Protein AF-A0AA87WG39-F1 (afdb_monomer_lite)

Foldseek 3Di:
DEPDPCVVPVVVVVCVVVVDDDAYAYPVVLVPDPDDDDPVSSVVVVVVCVVVVVGDGDDDDPPLVNVLVVLVVVLVVLVVLLVVLQVLLVVLCVVFQQQQVVQFVGLPDQLNLQLLVCLLVPDQQLLVSLVSDDPPRPGDSVRNSVSSDGHNDPVSSVSNVVSSVSSVVSVVVSLVSLVVNVVSLVVLLVVQPDPQDPDDPDPDPDDDPSDRPDDPPSSVCSNPVDD

Radius of gyration: 26.04 Å; chains: 1; bounding box: 59×48×65 Å

Secondary structure (DSSP, 8-state):
-B--TTTHHHHHHHHHHTT-----B-HHHH---TT--SHHHHHHHHHHHHHTT-PPBPP---HHHHHHHHHHHHHHHHHHHHHHHHHHHHHHHHHTT--HHHHSS-TTSHHHHHHHHHHHTT---HHHHHHT--TT-SS-HHHHHHHT-S---HHHHHHHHHHHHHHHHHHHHHHHHHHHHHHHHHHHHHHS------PPPP---S--TT--SS-HHHHHHHHHS--

Structure (mmCIF, N/CA/C/O backbone):
data_AF-A0AA87WG39-F1
#
_entry.id   AF-A0AA87WG39-F1
#
loop_
_atom_site.group_PDB
_atom_site.id
_atom_site.type_symbol
_atom_site.label_atom_id
_atom_site.label_alt_id
_atom_site.label_comp_id
_atom_site.label_asym_id
_atom_site.label_entity_id
_atom_site.label_seq_id
_atom_site.pdbx_PDB_ins_code
_atom_site.Cartn_x
_atom_site.Cartn_y
_atom_site.Cartn_z
_atom_site.occupancy
_atom_site.B_iso_or_equiv
_atom_site.auth_seq_id
_atom_site.auth_comp_id
_atom_site.auth_asym_id
_atom_site.auth_atom_id
_atom_site.pdbx_PDB_model_num
ATOM 1 N N . MET A 1 1 ? 19.882 7.495 -27.331 1.00 83.19 1 MET A N 1
ATOM 2 C CA . MET A 1 1 ? 18.486 7.955 -27.152 1.00 83.19 1 MET A CA 1
ATOM 3 C C . MET A 1 1 ? 18.407 8.909 -25.969 1.00 83.19 1 MET A C 1
ATOM 5 O O . MET A 1 1 ? 19.096 8.678 -24.984 1.00 83.19 1 MET A O 1
ATOM 9 N N . GLU A 1 2 ? 17.615 9.976 -26.057 1.00 82.69 2 GLU A N 1
ATOM 10 C CA . GLU A 1 2 ? 17.414 10.920 -24.947 1.00 82.69 2 GLU A CA 1
ATOM 11 C C . GLU A 1 2 ? 16.398 10.370 -23.926 1.00 82.69 2 GLU A C 1
ATOM 13 O O . GLU A 1 2 ? 15.397 9.765 -24.300 1.00 82.69 2 GLU A O 1
ATOM 18 N N . SER A 1 3 ? 16.647 10.574 -22.631 1.00 80.25 3 SER A N 1
ATOM 19 C CA . SER A 1 3 ? 15.772 10.137 -21.527 1.00 80.25 3 SER A CA 1
ATOM 20 C C . SER A 1 3 ? 14.653 11.143 -21.220 1.00 80.25 3 SER A C 1
ATOM 22 O O . SER A 1 3 ? 14.554 11.686 -20.118 1.00 80.25 3 SER A O 1
ATOM 24 N N . THR A 1 4 ? 13.794 11.425 -22.198 1.00 75.50 4 THR A N 1
ATOM 25 C CA . THR A 1 4 ? 12.654 12.343 -22.036 1.00 75.50 4 THR A CA 1
ATOM 26 C C . THR A 1 4 ? 11.400 11.608 -21.556 1.00 75.50 4 THR A C 1
ATOM 28 O O . THR A 1 4 ? 10.720 10.908 -22.305 1.00 75.50 4 THR A O 1
ATOM 31 N N . GLY A 1 5 ? 11.066 11.771 -20.273 1.00 81.44 5 GLY A N 1
ATOM 32 C CA . GLY A 1 5 ? 9.859 11.179 -19.685 1.00 81.44 5 GLY A CA 1
ATOM 33 C C . GLY A 1 5 ? 9.866 9.647 -19.731 1.00 81.44 5 GLY A C 1
ATOM 34 O O . GLY A 1 5 ? 10.900 9.025 -19.501 1.00 81.44 5 GLY A O 1
ATOM 35 N N . VAL A 1 6 ? 8.709 9.039 -20.005 1.00 85.75 6 VAL A N 1
ATOM 36 C CA . VAL A 1 6 ? 8.542 7.572 -20.091 1.00 85.75 6 VAL A CA 1
ATOM 37 C C . VAL A 1 6 ? 8.667 7.022 -21.516 1.00 85.75 6 VAL A C 1
ATOM 39 O O . VAL A 1 6 ? 8.784 5.816 -21.699 1.00 85.75 6 VAL A O 1
ATOM 42 N N . TYR A 1 7 ? 8.664 7.885 -22.534 1.00 85.56 7 TYR A N 1
ATOM 43 C CA . TYR A 1 7 ? 8.540 7.480 -23.940 1.00 85.56 7 TYR A CA 1
ATOM 44 C C . TYR A 1 7 ? 9.750 6.712 -24.479 1.00 85.56 7 TYR A C 1
ATOM 46 O O . TYR A 1 7 ? 9.615 5.906 -25.397 1.00 85.56 7 TYR A O 1
ATOM 54 N N . TRP A 1 8 ? 10.926 6.922 -23.891 1.00 89.56 8 TRP A N 1
ATOM 55 C CA . TRP A 1 8 ? 12.138 6.199 -24.269 1.00 89.56 8 TRP A CA 1
ATOM 56 C C . TRP A 1 8 ? 12.109 4.727 -23.829 1.00 89.56 8 TRP A C 1
ATOM 58 O O . TRP A 1 8 ? 12.798 3.913 -24.434 1.00 89.56 8 TRP A O 1
ATOM 68 N N . ILE A 1 9 ? 11.326 4.370 -22.802 1.00 90.12 9 ILE A N 1
ATOM 69 C CA . ILE A 1 9 ? 11.311 3.025 -22.201 1.00 90.12 9 ILE A CA 1
ATOM 70 C C . ILE A 1 9 ? 10.963 1.937 -23.232 1.00 90.12 9 ILE A C 1
ATOM 72 O O . ILE A 1 9 ? 11.809 1.071 -23.452 1.00 90.12 9 ILE A O 1
ATOM 76 N N . PRO A 1 10 ? 9.802 1.979 -23.924 1.00 91.88 10 PRO A N 1
ATOM 77 C CA . PRO A 1 10 ? 9.437 0.918 -24.866 1.00 91.88 10 PRO A CA 1
ATOM 78 C C . PRO A 1 10 ? 10.416 0.807 -26.039 1.00 91.88 10 PRO A C 1
ATOM 80 O O . PRO A 1 10 ? 10.731 -0.293 -26.483 1.00 91.88 10 PRO A O 1
ATOM 83 N N . VAL A 1 11 ? 10.938 1.935 -26.533 1.00 91.81 11 VAL A N 1
ATOM 84 C CA . VAL A 1 11 ? 11.917 1.934 -27.631 1.00 91.81 11 VAL A CA 1
ATOM 85 C C . VAL A 1 11 ? 13.231 1.303 -27.176 1.00 91.81 11 VAL A C 1
ATOM 87 O O . VAL A 1 11 ? 13.810 0.511 -27.913 1.00 91.81 11 VAL A O 1
ATOM 90 N N . TYR A 1 12 ? 13.683 1.616 -25.957 1.00 91.31 12 TYR A N 1
ATOM 91 C CA . TYR A 1 12 ? 14.897 1.041 -25.382 1.00 91.31 12 TYR A CA 1
ATOM 92 C C . TYR A 1 12 ? 14.767 -0.474 -25.287 1.00 91.31 12 TYR A C 1
ATOM 94 O O . TYR A 1 12 ? 15.625 -1.191 -25.783 1.00 91.31 12 TYR A O 1
ATOM 102 N N . GLU A 1 13 ? 13.672 -0.945 -24.690 1.00 90.88 13 GLU A N 1
ATOM 103 C CA . GLU A 1 13 ? 13.436 -2.363 -24.422 1.00 90.88 13 GLU A CA 1
ATOM 104 C C . GLU A 1 13 ? 13.333 -3.179 -25.716 1.00 90.88 13 GLU A C 1
ATOM 106 O O . GLU A 1 13 ? 13.929 -4.247 -25.815 1.00 90.88 13 GLU A O 1
ATOM 111 N N . ILE A 1 14 ? 12.656 -2.663 -26.747 1.00 93.25 14 ILE A N 1
ATOM 112 C CA . ILE A 1 14 ? 12.560 -3.344 -28.048 1.00 93.25 14 ILE A CA 1
ATOM 113 C C . ILE A 1 14 ? 13.923 -3.408 -28.749 1.00 93.25 14 ILE A C 1
ATOM 115 O O . ILE A 1 14 ? 14.255 -4.423 -29.362 1.00 93.25 14 ILE A O 1
ATOM 119 N N . LEU A 1 15 ? 14.711 -2.331 -28.703 1.00 92.81 15 LEU A N 1
ATOM 120 C CA . LEU A 1 15 ? 16.038 -2.300 -29.322 1.00 92.81 15 LEU A CA 1
ATOM 121 C C . LEU A 1 15 ? 17.023 -3.216 -28.581 1.00 92.81 15 LEU A C 1
ATOM 123 O O . LEU A 1 15 ? 17.743 -3.975 -29.225 1.00 92.81 15 LEU A O 1
ATOM 127 N N . GLU A 1 16 ? 16.995 -3.209 -27.249 1.00 90.62 16 GLU A N 1
ATOM 128 C CA . GLU A 1 16 ? 17.776 -4.114 -26.400 1.00 90.62 16 GLU A CA 1
ATOM 129 C C . GLU A 1 16 ? 17.438 -5.584 -26.702 1.00 90.62 16 GLU A C 1
ATOM 131 O O . GLU A 1 16 ? 18.334 -6.385 -26.955 1.00 90.62 16 GLU A O 1
ATOM 136 N N . GLN A 1 17 ? 16.149 -5.931 -26.807 1.00 90.62 17 GLN A N 1
ATOM 137 C CA . GLN A 1 17 ? 15.700 -7.280 -27.189 1.00 90.62 17 GLN A CA 1
ATOM 138 C C . GLN A 1 17 ? 16.167 -7.710 -28.586 1.00 90.62 17 GLN A C 1
ATOM 140 O O . GLN A 1 17 ? 16.336 -8.899 -28.846 1.00 90.62 17 GLN A O 1
ATOM 145 N N . ARG A 1 18 ? 16.376 -6.754 -29.496 1.00 94.56 18 ARG A N 1
ATOM 146 C CA . ARG A 1 18 ? 16.909 -7.003 -30.844 1.00 94.56 18 ARG A CA 1
ATOM 147 C C . ARG A 1 18 ? 18.441 -7.050 -30.889 1.00 94.56 18 ARG A C 1
ATOM 149 O O . ARG A 1 18 ? 18.995 -7.182 -31.977 1.00 94.56 18 ARG A O 1
ATOM 156 N N . GLY A 1 19 ? 19.117 -6.951 -29.744 1.00 92.12 19 GLY A N 1
ATOM 157 C CA . GLY A 1 19 ? 20.573 -7.037 -29.636 1.00 92.12 19 GLY A CA 1
ATOM 158 C C . GLY A 1 19 ? 21.312 -5.734 -29.945 1.00 92.12 19 GLY A C 1
ATOM 159 O O . GLY A 1 19 ? 22.517 -5.768 -30.183 1.00 92.12 19 GLY A O 1
ATOM 160 N N . PHE A 1 20 ? 20.622 -4.589 -29.962 1.00 91.56 20 PHE A N 1
ATOM 161 C CA . PHE A 1 20 ? 21.291 -3.297 -30.106 1.00 91.56 20 PHE A CA 1
ATOM 162 C C . PHE A 1 20 ? 21.906 -2.850 -28.779 1.00 91.56 20 PHE A C 1
ATOM 164 O O . PHE A 1 20 ? 21.260 -2.900 -27.733 1.00 91.56 20 PHE A O 1
ATOM 171 N N . GLU A 1 21 ? 23.122 -2.306 -28.837 1.00 88.88 21 GLU A N 1
ATOM 172 C CA . GLU A 1 21 ? 23.674 -1.528 -27.732 1.00 88.88 21 GLU A CA 1
ATOM 173 C C . GLU A 1 21 ? 22.994 -0.153 -27.701 1.00 88.88 21 GLU A C 1
ATOM 175 O O . GLU A 1 21 ? 23.200 0.695 -28.575 1.00 88.88 21 GLU A O 1
ATOM 180 N N . VAL A 1 22 ? 22.137 0.070 -26.703 1.00 89.81 22 VAL A N 1
ATOM 181 C CA . VAL A 1 22 ? 21.374 1.315 -26.580 1.00 89.81 22 VAL A CA 1
ATOM 182 C C . VAL A 1 22 ? 21.968 2.199 -25.491 1.00 89.81 22 VAL A C 1
ATOM 184 O O . VAL A 1 22 ? 21.839 1.932 -24.296 1.00 89.81 22 VAL A O 1
ATOM 187 N N . ILE A 1 23 ? 22.537 3.333 -25.902 1.00 89.12 23 ILE A N 1
ATOM 188 C CA . ILE A 1 23 ? 23.014 4.361 -24.973 1.00 89.12 23 ILE A CA 1
ATOM 189 C C . ILE A 1 23 ? 21.871 5.328 -24.650 1.00 89.12 23 ILE A C 1
ATOM 191 O O . ILE A 1 23 ? 21.429 6.116 -25.498 1.00 89.12 23 ILE A O 1
ATOM 195 N N . LEU A 1 24 ? 21.390 5.285 -23.407 1.00 89.50 24 LEU A N 1
ATOM 196 C CA . LEU A 1 24 ? 20.448 6.269 -22.875 1.00 89.50 24 LEU A CA 1
ATOM 197 C C . LEU A 1 24 ? 21.213 7.499 -22.374 1.00 89.50 24 LEU A C 1
ATOM 199 O O . LEU A 1 24 ? 22.133 7.364 -21.581 1.00 89.50 24 LEU A O 1
ATOM 203 N N . VAL A 1 25 ? 20.835 8.705 -22.786 1.00 88.19 25 VAL A N 1
ATOM 204 C CA . VAL A 1 25 ? 21.541 9.947 -22.434 1.00 88.19 25 VAL A CA 1
ATOM 205 C C . VAL A 1 25 ? 20.614 10.873 -21.656 1.00 88.19 25 VAL A C 1
ATOM 207 O O . VAL A 1 25 ? 19.427 10.992 -21.968 1.00 88.19 25 VAL A O 1
ATOM 210 N N . ASN A 1 26 ? 21.145 11.540 -20.630 1.00 83.94 26 ASN A N 1
ATOM 211 C CA . ASN A 1 26 ? 20.395 12.546 -19.885 1.00 83.94 26 ASN A CA 1
ATOM 212 C C . ASN A 1 26 ? 20.116 13.763 -20.777 1.00 83.94 26 ASN A C 1
ATOM 214 O O . ASN A 1 26 ? 21.048 14.396 -21.278 1.00 83.94 26 ASN A O 1
ATOM 218 N N . ALA A 1 27 ? 18.838 14.116 -20.908 1.00 76.38 27 ALA A N 1
ATOM 219 C CA . ALA A 1 27 ? 18.366 15.291 -21.637 1.00 76.38 27 ALA A CA 1
ATOM 220 C C . ALA A 1 27 ? 19.136 16.575 -21.288 1.00 76.38 27 ALA A C 1
ATOM 222 O O . ALA A 1 27 ? 19.469 17.375 -22.159 1.00 76.38 27 ALA A O 1
ATOM 223 N N . ARG A 1 28 ? 19.486 16.758 -20.007 1.00 75.88 28 ARG A N 1
ATOM 224 C CA . ARG A 1 28 ? 20.216 17.941 -19.531 1.00 75.88 28 ARG A CA 1
ATOM 225 C C . ARG A 1 28 ? 21.620 18.047 -20.114 1.00 75.88 28 ARG A C 1
ATOM 227 O O . ARG A 1 28 ? 22.074 19.158 -20.326 1.00 75.88 28 ARG A O 1
ATOM 234 N N . TYR A 1 29 ? 22.290 16.926 -20.378 1.00 72.56 29 TYR A N 1
ATOM 235 C CA . TYR A 1 29 ? 23.624 16.926 -20.988 1.00 72.56 29 TYR A CA 1
ATOM 236 C C . TYR A 1 29 ? 23.560 17.033 -22.515 1.00 72.56 29 TYR A C 1
ATOM 238 O O . TYR A 1 29 ? 24.474 17.574 -23.127 1.00 72.56 29 TYR A O 1
ATOM 246 N N . ALA A 1 30 ? 22.466 16.573 -23.127 1.00 67.38 30 ALA A N 1
ATOM 247 C CA . ALA A 1 30 ? 22.239 16.684 -24.566 1.00 67.38 30 ALA A CA 1
ATOM 248 C C . ALA A 1 30 ? 21.820 18.101 -25.015 1.00 67.38 30 ALA A C 1
ATOM 250 O O . ALA A 1 30 ? 22.147 18.509 -26.129 1.00 67.38 30 ALA A O 1
ATOM 251 N N . LYS A 1 31 ? 21.131 18.864 -24.152 1.00 64.44 31 LYS A N 1
ATOM 252 C CA . LYS A 1 31 ? 20.495 20.157 -24.485 1.00 64.44 31 LYS A CA 1
ATOM 253 C C . LYS A 1 31 ? 21.388 21.407 -24.397 1.00 64.44 31 LYS A C 1
ATOM 255 O O . LYS A 1 31 ? 20.895 22.505 -24.633 1.00 64.44 31 LYS A O 1
ATOM 260 N N . ILE A 1 32 ? 22.682 21.294 -24.087 1.00 56.19 32 ILE A N 1
ATOM 261 C CA . ILE A 1 32 ? 23.559 22.458 -23.798 1.00 56.19 32 ILE A CA 1
ATOM 262 C C . ILE A 1 32 ? 24.106 23.133 -25.078 1.00 56.19 32 ILE A C 1
ATOM 264 O O . ILE A 1 32 ? 25.221 23.638 -25.098 1.00 56.19 32 ILE A O 1
ATOM 268 N N . VAL A 1 33 ? 23.355 23.172 -26.183 1.00 58.50 33 VAL A N 1
ATOM 269 C CA . VAL A 1 33 ? 23.815 23.891 -27.386 1.00 58.50 33 VAL A CA 1
ATOM 270 C C . VAL A 1 33 ? 22.696 24.763 -27.960 1.00 58.50 33 VAL A C 1
ATOM 272 O O . VAL A 1 33 ? 21.735 24.229 -28.521 1.00 58.50 33 VAL A O 1
ATOM 275 N N . PRO A 1 34 ? 22.791 26.099 -27.833 1.00 56.69 34 PRO A N 1
ATOM 276 C CA . PRO A 1 34 ? 21.816 27.011 -28.419 1.00 56.69 34 PRO A CA 1
ATOM 277 C C . PRO A 1 34 ? 21.822 26.924 -29.956 1.00 56.69 34 PRO A C 1
ATOM 279 O O . PRO A 1 34 ? 22.870 26.738 -30.570 1.00 56.69 34 PRO A O 1
ATOM 282 N N . GLY A 1 35 ? 20.646 27.077 -30.581 1.00 63.25 35 GLY A N 1
ATOM 283 C CA . GLY A 1 35 ? 20.497 27.161 -32.044 1.00 63.25 35 GLY A CA 1
ATOM 284 C C . GLY A 1 35 ? 19.834 25.965 -32.737 1.00 63.25 35 GLY A C 1
ATOM 285 O O . GLY A 1 35 ? 19.745 25.964 -33.963 1.00 63.25 35 GLY A O 1
ATOM 286 N N . ARG A 1 36 ? 19.334 24.964 -32.000 1.00 67.94 36 ARG A N 1
ATOM 287 C CA . ARG A 1 36 ? 18.635 23.807 -32.588 1.00 67.94 36 ARG A CA 1
ATOM 288 C C . ARG A 1 36 ? 17.157 23.820 -32.222 1.00 67.94 36 ARG A C 1
ATOM 290 O O . ARG A 1 36 ? 16.799 23.809 -31.051 1.00 67.94 36 ARG A O 1
ATOM 297 N N . LYS A 1 37 ? 16.308 23.956 -33.242 1.00 67.56 37 LYS A N 1
ATOM 298 C CA . LYS A 1 37 ? 14.869 24.249 -33.100 1.00 67.56 37 LYS A CA 1
ATOM 299 C C . LYS A 1 37 ? 13.975 23.095 -33.571 1.00 67.56 37 LYS A C 1
ATOM 301 O O . LYS A 1 37 ? 12.760 23.203 -33.470 1.00 67.56 37 LYS A O 1
ATOM 306 N N . THR A 1 38 ? 14.558 22.024 -34.119 1.00 79.50 38 THR A N 1
ATOM 307 C CA . THR A 1 38 ? 13.816 20.912 -34.738 1.00 79.50 38 THR A CA 1
ATOM 308 C C . THR A 1 38 ? 14.342 19.552 -34.286 1.00 79.50 38 THR A C 1
ATOM 310 O O . THR A 1 38 ? 15.555 19.378 -34.147 1.00 79.50 38 THR A O 1
ATOM 313 N N . ASP A 1 39 ? 13.451 18.565 -34.163 1.00 81.50 39 ASP A N 1
ATOM 314 C CA . ASP A 1 39 ? 13.814 17.190 -33.786 1.00 81.50 39 ASP A CA 1
ATOM 315 C C . ASP A 1 39 ? 14.828 16.560 -34.759 1.00 81.50 39 ASP A C 1
ATOM 317 O O . ASP A 1 39 ? 15.713 15.810 -34.350 1.00 81.50 39 ASP A O 1
ATOM 321 N N . LEU A 1 40 ? 14.762 16.910 -36.051 1.00 83.75 40 LEU A N 1
ATOM 322 C CA . LEU A 1 40 ? 15.721 16.452 -37.064 1.00 83.75 40 LEU A CA 1
ATOM 323 C C . LEU A 1 40 ? 17.138 16.980 -36.800 1.00 83.75 40 LEU A C 1
ATOM 325 O O . LEU A 1 40 ? 18.102 16.213 -36.849 1.00 83.75 40 LEU A O 1
ATOM 329 N N . SER A 1 41 ? 17.273 18.279 -36.500 1.00 81.62 41 SER A N 1
ATOM 330 C CA . SER A 1 41 ? 18.574 18.873 -36.165 1.00 81.62 41 SER A CA 1
ATOM 331 C C . SER A 1 41 ? 19.151 18.302 -34.868 1.00 81.62 41 SER A C 1
ATOM 333 O O . SER A 1 41 ? 20.365 18.110 -34.771 1.00 81.62 41 SER A O 1
ATOM 335 N N . ASP A 1 42 ? 18.290 17.979 -33.901 1.00 80.44 42 ASP A N 1
ATOM 336 C CA . ASP A 1 42 ? 18.695 17.388 -32.624 1.00 80.44 42 ASP A CA 1
ATOM 337 C C . ASP A 1 42 ? 19.145 15.932 -32.792 1.00 80.44 42 ASP A C 1
ATOM 339 O O . ASP A 1 42 ? 20.195 15.544 -32.275 1.00 80.44 42 ASP A O 1
ATOM 343 N N . ALA A 1 43 ? 18.428 15.136 -33.591 1.00 83.75 43 ALA A N 1
ATOM 344 C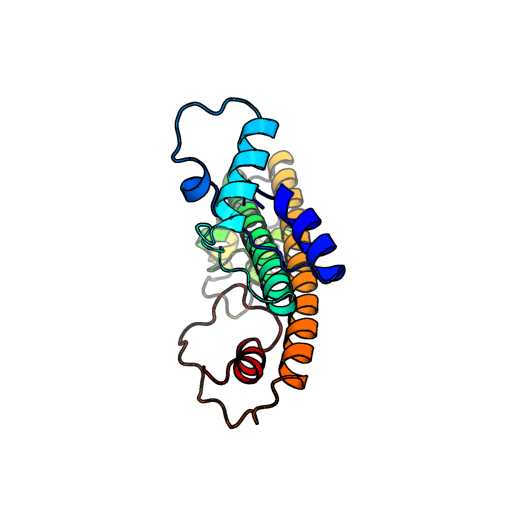 CA . ALA A 1 43 ? 18.809 13.760 -33.899 1.00 83.75 43 ALA A CA 1
ATOM 345 C C . ALA A 1 43 ? 20.147 13.678 -34.656 1.00 83.75 43 ALA A C 1
ATOM 347 O O . ALA A 1 43 ? 21.010 12.866 -34.306 1.00 83.75 43 ALA A O 1
ATOM 348 N N . ALA A 1 44 ? 20.353 14.540 -35.660 1.00 86.56 44 ALA A N 1
ATOM 349 C CA . ALA A 1 44 ? 21.610 14.607 -36.409 1.00 86.56 44 ALA A CA 1
ATOM 350 C C . ALA A 1 44 ? 22.796 14.961 -35.498 1.00 86.56 44 ALA A C 1
ATOM 352 O O . ALA A 1 44 ? 23.870 14.361 -35.597 1.00 86.56 44 ALA A O 1
ATOM 353 N N . TRP A 1 45 ? 22.582 15.886 -34.562 1.00 83.94 45 TRP A N 1
ATOM 354 C CA . TRP A 1 45 ? 23.589 16.256 -33.580 1.00 83.94 45 TRP A CA 1
ATOM 355 C C . TRP A 1 45 ? 23.905 15.134 -32.591 1.00 83.94 45 TRP A C 1
ATOM 357 O O . TRP A 1 45 ? 25.074 14.835 -32.351 1.00 83.94 45 TRP A O 1
ATOM 367 N N . LEU A 1 46 ? 22.881 14.478 -32.038 1.00 85.38 46 LEU A N 1
ATOM 368 C CA . LEU A 1 46 ? 23.069 13.338 -31.142 1.00 85.38 46 LEU A CA 1
ATOM 369 C C . LEU A 1 46 ? 23.849 12.214 -31.829 1.00 85.38 46 LEU A C 1
ATOM 371 O O . LEU A 1 46 ? 24.740 11.629 -31.214 1.00 85.38 46 LEU A O 1
ATOM 375 N N . ARG A 1 47 ? 23.585 11.956 -33.116 1.00 87.88 47 ARG A N 1
ATOM 376 C CA . ARG A 1 47 ? 24.380 11.018 -33.920 1.00 87.88 47 ARG A CA 1
ATOM 377 C C . ARG A 1 47 ? 25.847 11.447 -34.006 1.00 87.88 47 ARG A C 1
ATOM 379 O O . ARG A 1 47 ? 26.728 10.605 -33.843 1.00 87.88 47 ARG A O 1
ATOM 386 N N . GLN A 1 48 ? 26.118 12.728 -34.256 1.00 88.81 48 GLN A N 1
ATOM 387 C CA . GLN A 1 48 ? 27.486 13.245 -34.336 1.00 88.81 48 GLN A CA 1
ATOM 388 C C . GLN A 1 48 ? 28.222 13.097 -32.995 1.00 88.81 48 GLN A C 1
ATOM 390 O O . GLN A 1 48 ? 29.319 12.542 -32.959 1.00 88.81 48 GLN A O 1
ATOM 395 N N . LEU A 1 49 ? 27.596 13.492 -31.882 1.00 87.94 49 LEU A N 1
ATOM 396 C CA . LEU A 1 49 ? 28.168 13.307 -30.545 1.00 87.94 49 LEU A CA 1
ATOM 397 C C . LEU A 1 49 ? 28.433 11.834 -30.219 1.00 87.94 49 LEU A C 1
ATOM 399 O O . LEU A 1 49 ? 29.482 11.512 -29.662 1.00 87.94 49 LEU A O 1
ATOM 403 N N . HIS A 1 50 ? 27.509 10.943 -30.587 1.00 88.06 50 HIS A N 1
ATOM 404 C CA . HIS A 1 50 ? 27.680 9.503 -30.416 1.00 88.06 50 HIS A CA 1
ATOM 405 C C . HIS A 1 50 ? 28.896 8.988 -31.191 1.00 88.06 50 HIS A C 1
ATOM 407 O O . HIS A 1 50 ? 29.705 8.252 -30.637 1.00 88.06 50 HIS A O 1
ATOM 413 N N . SER A 1 51 ? 29.064 9.412 -32.451 1.00 89.94 51 SER A N 1
ATOM 414 C CA . SER A 1 51 ? 30.188 8.978 -33.295 1.00 89.94 51 SER A CA 1
ATOM 415 C C . SER A 1 51 ? 31.561 9.391 -32.758 1.00 89.94 51 SER A C 1
ATOM 417 O O . SER A 1 51 ? 32.548 8.721 -33.038 1.00 89.94 51 SER A O 1
ATOM 419 N N . TYR A 1 52 ? 31.618 10.456 -31.954 1.00 90.25 52 TYR A N 1
ATOM 420 C CA . TYR A 1 52 ? 32.838 10.921 -31.294 1.00 90.25 52 TYR A CA 1
ATOM 421 C C . TYR A 1 52 ? 32.997 10.402 -29.856 1.00 90.25 52 TYR A C 1
ATOM 423 O O . TYR A 1 52 ? 33.936 10.799 -29.173 1.00 90.25 52 TYR A O 1
ATOM 431 N N . GLY A 1 53 ? 32.083 9.559 -29.360 1.00 88.31 53 GLY A N 1
ATOM 432 C CA . GLY A 1 53 ? 32.123 9.059 -27.981 1.00 88.31 53 GLY A CA 1
ATOM 433 C C . GLY A 1 53 ? 31.871 10.135 -26.916 1.00 88.31 53 GLY A C 1
ATOM 434 O O . GLY A 1 53 ? 32.196 9.941 -25.749 1.00 88.31 53 GLY A O 1
ATOM 435 N N . LEU A 1 54 ? 31.283 11.275 -27.294 1.00 87.50 54 LEU A N 1
ATOM 436 C CA . LEU A 1 54 ? 31.051 12.418 -26.399 1.00 87.50 54 LEU A CA 1
ATOM 437 C C . LEU A 1 54 ? 29.763 12.285 -25.569 1.00 87.50 54 LEU A C 1
ATOM 439 O O . LEU A 1 54 ? 29.445 13.159 -24.762 1.00 87.50 54 LEU A O 1
ATOM 443 N N . LEU A 1 55 ? 29.000 11.207 -25.764 1.00 87.06 55 LEU A N 1
ATOM 444 C CA . LEU A 1 55 ? 27.779 10.933 -25.013 1.00 87.06 55 LEU A CA 1
ATOM 445 C C . LEU A 1 55 ? 28.072 10.048 -23.807 1.00 87.06 55 LEU A C 1
ATOM 447 O O . LEU A 1 55 ? 28.507 8.908 -23.940 1.00 87.06 55 LEU A O 1
ATOM 451 N N . ARG A 1 56 ? 27.740 10.549 -22.617 1.00 85.31 56 ARG A N 1
ATOM 452 C CA . ARG A 1 56 ? 27.771 9.751 -21.393 1.00 85.31 56 ARG A CA 1
ATOM 453 C C . ARG A 1 56 ? 26.449 9.007 -21.210 1.00 85.31 56 ARG A C 1
ATOM 455 O O . ARG A 1 56 ? 25.399 9.633 -21.042 1.00 85.31 56 ARG A O 1
ATOM 462 N N . GLY A 1 57 ? 26.524 7.678 -21.197 1.00 88.19 57 GLY A N 1
ATOM 463 C CA . GLY A 1 57 ? 25.396 6.810 -20.875 1.00 88.19 57 GLY A CA 1
ATOM 464 C C . GLY A 1 57 ? 24.879 7.034 -19.451 1.00 88.19 57 GLY A C 1
ATOM 465 O O . GLY A 1 57 ? 25.648 7.170 -18.498 1.00 88.19 57 GLY A O 1
ATOM 466 N N . SER A 1 58 ? 23.560 7.082 -19.308 1.00 88.12 58 SER A N 1
ATOM 467 C CA . SER A 1 58 ? 22.861 7.046 -18.028 1.00 88.12 58 SER A CA 1
ATOM 468 C C . SER A 1 58 ? 22.818 5.609 -17.538 1.00 88.12 58 SER A C 1
ATOM 470 O O . SER A 1 58 ? 22.604 4.690 -18.326 1.00 88.12 58 SER A O 1
ATOM 472 N N . PHE A 1 59 ? 22.987 5.415 -16.232 1.00 86.31 59 PHE A N 1
ATOM 473 C CA . PHE A 1 59 ? 22.892 4.086 -15.646 1.00 86.31 59 PHE A CA 1
ATOM 474 C C . PHE A 1 59 ? 21.465 3.545 -15.781 1.00 86.31 59 PHE A C 1
ATOM 476 O O . PHE A 1 59 ? 20.518 4.113 -15.226 1.00 86.31 59 PHE A O 1
ATOM 483 N N . ARG A 1 60 ? 21.328 2.418 -16.476 1.00 84.12 60 ARG A N 1
ATOM 484 C CA . ARG A 1 60 ? 20.143 1.568 -16.443 1.00 84.12 60 ARG A CA 1
ATOM 485 C C . ARG A 1 60 ? 20.571 0.220 -15.861 1.00 84.12 60 ARG A C 1
ATOM 487 O O . ARG A 1 60 ? 21.555 -0.334 -16.334 1.00 84.12 60 ARG A O 1
ATOM 494 N N . PRO A 1 61 ? 19.881 -0.281 -14.826 1.00 86.12 61 PRO A N 1
ATOM 495 C CA . PRO A 1 61 ? 20.153 -1.618 -14.330 1.00 86.12 61 PRO A CA 1
ATOM 496 C C . PRO A 1 61 ? 19.679 -2.668 -15.339 1.00 86.12 61 PRO A C 1
ATOM 498 O O . PRO A 1 61 ? 18.739 -2.404 -16.092 1.00 86.12 61 PRO A O 1
ATOM 501 N N . ASP A 1 62 ? 20.268 -3.858 -15.278 1.00 84.94 62 ASP A N 1
ATOM 502 C CA . ASP A 1 62 ? 19.885 -4.993 -16.120 1.00 84.94 62 ASP A CA 1
ATOM 503 C C . ASP A 1 62 ? 18.386 -5.303 -16.024 1.00 84.94 62 ASP A C 1
ATOM 505 O O . ASP A 1 62 ? 17.731 -5.002 -15.017 1.00 84.94 62 ASP A O 1
ATOM 509 N N . ALA A 1 63 ? 17.842 -5.937 -17.066 1.00 85.56 63 ALA A N 1
ATOM 510 C CA . ALA A 1 63 ? 16.406 -6.160 -17.244 1.00 85.56 63 ALA A CA 1
ATOM 511 C C . ALA A 1 63 ? 15.705 -6.753 -16.005 1.00 85.56 63 ALA A C 1
ATOM 513 O O . ALA A 1 63 ? 14.599 -6.336 -15.646 1.00 85.56 63 ALA A O 1
ATOM 514 N N . GLU A 1 64 ? 16.352 -7.681 -15.299 1.00 86.00 64 GLU A N 1
ATOM 515 C CA . GLU A 1 64 ? 15.783 -8.323 -14.107 1.00 86.00 64 GLU A CA 1
ATOM 516 C C . GLU A 1 64 ? 15.661 -7.345 -12.929 1.00 86.00 64 GLU A C 1
ATOM 518 O O . GLU A 1 64 ? 14.620 -7.263 -12.274 1.00 86.00 64 GLU A O 1
ATOM 523 N N . ILE A 1 65 ? 16.689 -6.525 -12.705 1.00 86.31 65 ILE A N 1
ATOM 524 C CA . ILE A 1 65 ? 16.693 -5.492 -11.664 1.00 86.31 65 ILE A CA 1
ATOM 525 C C . ILE A 1 65 ? 15.773 -4.326 -12.050 1.00 86.31 65 ILE A C 1
ATOM 527 O O . ILE A 1 65 ? 15.112 -3.741 -11.187 1.00 86.31 65 ILE A O 1
ATOM 531 N N . ALA A 1 66 ? 15.683 -3.987 -13.339 1.00 88.50 66 ALA A N 1
ATOM 532 C CA . ALA A 1 66 ? 14.712 -3.021 -13.842 1.00 88.50 66 ALA A CA 1
ATOM 533 C C . ALA A 1 66 ? 13.270 -3.483 -13.562 1.00 88.50 66 ALA A C 1
ATOM 535 O O . ALA A 1 66 ? 12.468 -2.695 -13.054 1.00 88.50 66 ALA A O 1
ATOM 536 N N . THR A 1 67 ? 12.977 -4.767 -13.795 1.00 91.00 67 THR A N 1
ATOM 537 C CA . THR A 1 67 ? 11.680 -5.397 -13.498 1.00 91.00 67 THR A CA 1
ATOM 538 C C . THR A 1 67 ? 11.379 -5.373 -11.999 1.00 91.00 67 THR A C 1
ATOM 540 O O . THR A 1 67 ? 10.295 -4.951 -11.591 1.00 91.00 67 THR A O 1
ATOM 543 N N . LEU A 1 68 ? 12.358 -5.729 -11.158 1.00 9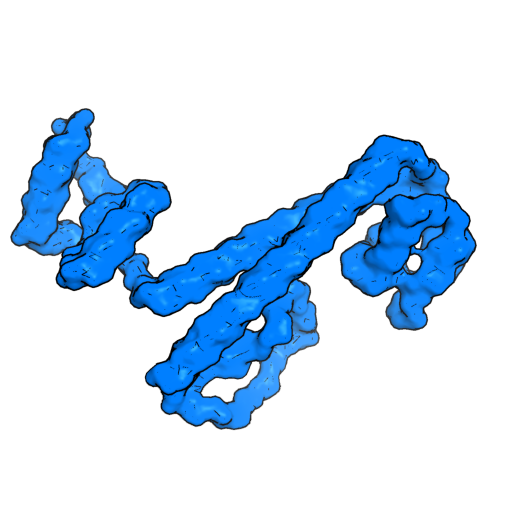0.19 68 LEU A N 1
ATOM 544 C CA . LEU A 1 68 ? 12.228 -5.673 -9.699 1.00 90.19 68 LEU A CA 1
ATOM 545 C C . LEU A 1 68 ? 11.853 -4.264 -9.223 1.00 90.19 68 LEU A C 1
ATOM 547 O O . LEU A 1 68 ? 10.894 -4.080 -8.472 1.00 90.19 68 LEU A O 1
ATOM 551 N N . ARG A 1 69 ? 12.579 -3.250 -9.707 1.00 89.75 69 ARG A N 1
ATOM 552 C CA . ARG A 1 69 ? 12.311 -1.843 -9.378 1.00 89.75 69 ARG A CA 1
ATOM 553 C C . ARG A 1 69 ? 10.938 -1.383 -9.862 1.00 89.75 69 ARG A C 1
ATOM 555 O O . ARG A 1 69 ? 10.332 -0.544 -9.202 1.00 89.75 69 ARG A O 1
ATOM 562 N N . ALA A 1 70 ? 10.447 -1.888 -10.992 1.00 92.00 70 ALA A N 1
ATOM 563 C CA . ALA A 1 70 ? 9.113 -1.556 -11.483 1.00 92.00 70 ALA A CA 1
ATOM 564 C C . ALA A 1 70 ? 8.018 -2.065 -10.530 1.00 92.00 70 ALA A C 1
ATOM 566 O O . ALA A 1 70 ? 7.148 -1.286 -10.141 1.00 92.00 70 ALA A O 1
ATOM 567 N N . TYR A 1 71 ? 8.103 -3.321 -10.078 1.00 94.44 71 TYR A N 1
ATOM 568 C CA . TYR A 1 71 ? 7.149 -3.870 -9.108 1.00 94.44 71 TYR A CA 1
ATOM 569 C C . TYR A 1 71 ? 7.220 -3.177 -7.744 1.00 94.44 71 TYR A C 1
ATOM 571 O O . TYR A 1 71 ? 6.175 -2.875 -7.168 1.00 94.44 71 TYR A O 1
ATOM 579 N N . LEU A 1 72 ? 8.423 -2.861 -7.249 1.00 92.06 72 LEU A N 1
ATOM 580 C CA . LEU A 1 72 ? 8.590 -2.126 -5.989 1.00 92.06 72 LEU A CA 1
ATOM 581 C C . LEU A 1 72 ? 7.940 -0.739 -6.043 1.00 92.06 72 LEU A C 1
ATOM 583 O O . LEU A 1 72 ? 7.177 -0.395 -5.146 1.00 92.06 72 LEU A O 1
ATOM 587 N N . ARG A 1 73 ? 8.172 0.025 -7.119 1.00 93.12 73 ARG A N 1
ATOM 588 C CA . ARG A 1 73 ? 7.541 1.344 -7.302 1.00 93.12 73 ARG A CA 1
ATOM 589 C C . ARG A 1 73 ? 6.026 1.250 -7.433 1.00 93.12 73 ARG A C 1
ATOM 591 O O . ARG A 1 73 ? 5.310 2.106 -6.926 1.00 93.12 73 ARG A O 1
ATOM 598 N N . GLN A 1 74 ? 5.524 0.222 -8.117 1.00 96.56 74 GLN A N 1
ATOM 599 C CA . GLN A 1 74 ? 4.082 0.010 -8.214 1.00 96.56 74 GLN A CA 1
ATOM 600 C C . GLN A 1 74 ? 3.475 -0.260 -6.835 1.00 96.56 74 GLN A C 1
ATOM 602 O O . GLN A 1 74 ? 2.448 0.320 -6.492 1.00 96.56 74 GLN A O 1
ATOM 607 N N . ARG A 1 75 ? 4.129 -1.099 -6.028 1.00 95.38 75 ARG A N 1
ATOM 608 C CA . ARG A 1 75 ? 3.709 -1.378 -4.655 1.00 95.38 75 ARG A CA 1
ATOM 609 C C . ARG A 1 75 ? 3.748 -0.127 -3.778 1.00 95.38 75 ARG A C 1
ATOM 611 O O . ARG A 1 75 ? 2.797 0.115 -3.048 1.00 95.38 75 ARG A O 1
ATOM 618 N N . GLU A 1 76 ? 4.812 0.666 -3.866 1.00 94.25 76 GLU A N 1
ATOM 619 C CA . GLU A 1 76 ? 4.960 1.938 -3.145 1.00 94.25 76 GLU A CA 1
ATOM 620 C C . GLU A 1 76 ? 3.789 2.887 -3.433 1.00 94.25 76 GLU A C 1
ATOM 622 O O . GLU A 1 76 ? 3.145 3.366 -2.504 1.00 94.25 76 GLU A O 1
ATOM 627 N N . ARG A 1 77 ? 3.403 3.044 -4.706 1.00 96.38 77 ARG A N 1
ATOM 628 C CA . ARG A 1 77 ? 2.222 3.841 -5.081 1.00 96.38 77 ARG A CA 1
ATOM 629 C C . ARG A 1 77 ? 0.925 3.309 -4.472 1.00 96.38 77 ARG A C 1
ATOM 631 O O . ARG A 1 77 ? 0.090 4.091 -4.034 1.00 96.38 77 ARG A O 1
ATOM 638 N N . LEU A 1 78 ? 0.738 1.988 -4.433 1.00 97.50 78 LEU A N 1
ATOM 639 C CA . LEU A 1 78 ? -0.443 1.385 -3.803 1.00 97.50 78 LEU A CA 1
ATOM 640 C C . LEU A 1 78 ? -0.476 1.639 -2.287 1.00 97.50 78 LEU A C 1
ATOM 642 O O . LEU A 1 78 ? -1.553 1.875 -1.744 1.00 97.50 78 LEU A O 1
ATOM 646 N N . VAL A 1 79 ? 0.684 1.649 -1.621 1.00 95.44 79 VAL A N 1
ATOM 647 C CA . VAL A 1 79 ? 0.803 2.027 -0.202 1.00 95.44 79 VAL A CA 1
ATOM 648 C C . VAL A 1 79 ? 0.391 3.485 0.005 1.00 95.44 79 VAL A C 1
ATOM 650 O O . VAL A 1 79 ? -0.379 3.773 0.921 1.00 95.44 79 VAL A O 1
ATOM 653 N N . GLU A 1 80 ? 0.855 4.398 -0.850 1.00 95.81 80 GLU A N 1
ATOM 654 C CA . GLU A 1 80 ? 0.470 5.815 -0.802 1.00 95.81 80 GLU A CA 1
ATOM 655 C C . GLU A 1 80 ? -1.041 6.002 -1.003 1.00 95.81 80 GLU A C 1
ATOM 657 O O . GLU A 1 80 ? -1.682 6.739 -0.250 1.00 95.81 80 GLU A O 1
ATOM 662 N N . TYR A 1 81 ? -1.638 5.292 -1.966 1.00 97.25 81 TYR A N 1
ATOM 663 C CA . TYR A 1 81 ? -3.084 5.331 -2.191 1.00 97.25 81 TYR A CA 1
ATOM 664 C C . TYR A 1 81 ? -3.863 4.783 -0.995 1.00 97.25 81 TYR A C 1
ATOM 666 O O . TYR A 1 81 ? -4.803 5.430 -0.532 1.00 97.25 81 TYR A O 1
ATOM 674 N N . ALA A 1 82 ? -3.448 3.645 -0.434 1.00 96.38 82 ALA A N 1
ATOM 675 C CA . ALA A 1 82 ? -4.061 3.104 0.774 1.00 96.38 82 ALA A CA 1
ATOM 676 C C . ALA A 1 82 ? -3.996 4.115 1.930 1.00 96.38 82 ALA A C 1
ATOM 678 O O . ALA A 1 82 ? -5.010 4.348 2.586 1.00 96.38 82 ALA A O 1
ATOM 679 N N . ALA A 1 83 ? -2.849 4.774 2.138 1.00 95.62 83 ALA A N 1
ATOM 680 C CA . ALA A 1 83 ? -2.680 5.787 3.177 1.00 95.62 83 ALA A CA 1
ATOM 681 C C . ALA A 1 83 ? -3.643 6.974 3.010 1.00 95.62 83 ALA A C 1
ATOM 683 O O . ALA A 1 83 ? -4.235 7.420 3.994 1.00 95.62 83 ALA A O 1
ATOM 684 N N . ALA A 1 84 ? -3.868 7.441 1.778 1.00 97.12 84 ALA A N 1
ATOM 685 C CA . ALA A 1 84 ? -4.857 8.483 1.507 1.00 97.12 84 ALA A CA 1
ATOM 686 C C . ALA A 1 84 ? -6.277 8.048 1.920 1.00 97.12 84 ALA A C 1
ATOM 688 O O . ALA A 1 84 ? -7.001 8.810 2.559 1.00 97.12 84 ALA A O 1
ATOM 689 N N . HIS A 1 85 ? -6.667 6.801 1.645 1.00 97.62 85 HIS A N 1
ATOM 690 C CA . HIS A 1 85 ? -7.989 6.304 2.041 1.00 97.62 85 HIS A CA 1
ATOM 691 C C . HIS A 1 85 ? -8.133 6.028 3.539 1.00 97.62 85 HIS A C 1
ATOM 693 O O . HIS A 1 85 ? -9.240 6.150 4.058 1.00 97.62 85 HIS A O 1
ATOM 699 N N . ILE A 1 86 ? -7.041 5.776 4.265 1.00 96.75 86 ILE A N 1
ATOM 700 C CA . ILE A 1 86 ? -7.057 5.801 5.737 1.00 96.75 86 ILE A CA 1
ATOM 701 C C . ILE A 1 86 ? -7.469 7.191 6.232 1.00 96.75 86 ILE A C 1
ATOM 703 O O . ILE A 1 86 ? -8.349 7.301 7.085 1.00 96.75 86 ILE A O 1
ATOM 707 N N . GLN A 1 87 ? -6.889 8.254 5.666 1.00 96.81 87 GLN A N 1
ATOM 708 C CA . GLN A 1 87 ? -7.247 9.632 6.021 1.00 96.81 87 GLN A CA 1
ATOM 709 C C . GLN A 1 87 ? -8.704 9.951 5.666 1.00 96.81 87 GLN A C 1
ATOM 711 O O . GLN A 1 87 ? -9.407 10.594 6.444 1.00 96.81 87 GLN A O 1
ATOM 716 N N . HIS A 1 88 ? -9.200 9.454 4.530 1.00 97.75 88 HIS A N 1
ATOM 717 C CA . HIS A 1 88 ? -10.606 9.617 4.156 1.00 97.75 88 HIS A CA 1
ATOM 718 C C . HIS A 1 88 ? -11.562 8.883 5.111 1.00 97.75 88 HIS A C 1
ATOM 720 O O . HIS A 1 88 ? -12.576 9.459 5.504 1.00 97.75 88 HIS A O 1
ATOM 726 N N . MET A 1 89 ? -11.219 7.667 5.559 1.00 97.62 89 MET A N 1
ATOM 727 C CA . MET A 1 89 ? -11.980 6.970 6.603 1.00 97.62 89 MET A CA 1
ATOM 728 C C . MET A 1 89 ? -11.987 7.768 7.914 1.00 97.62 89 MET A C 1
ATOM 730 O O . MET A 1 89 ? -13.048 7.954 8.505 1.00 97.62 89 MET A O 1
ATOM 734 N N . GLN A 1 90 ? -10.836 8.295 8.352 1.00 96.56 90 GLN A N 1
ATOM 735 C CA . GLN A 1 90 ? -10.755 9.139 9.555 1.00 96.56 90 GLN A CA 1
ATOM 736 C C . GLN A 1 90 ? -11.625 10.389 9.436 1.00 96.56 90 GLN A C 1
ATOM 738 O O . GLN A 1 90 ? -12.361 10.710 10.366 1.00 96.56 90 GLN A O 1
ATOM 743 N N . LYS A 1 91 ? -11.581 11.066 8.286 1.00 96.88 91 LYS A N 1
ATOM 744 C CA . LYS A 1 91 ? -12.415 12.237 8.013 1.00 96.88 91 LYS A CA 1
ATOM 745 C C . LYS A 1 91 ? -13.904 11.908 8.149 1.00 96.88 91 LYS A C 1
ATOM 747 O O . LYS A 1 91 ? -14.597 12.604 8.882 1.00 96.88 91 LYS A O 1
ATOM 752 N N . ALA A 1 92 ? -14.377 10.842 7.501 1.00 97.06 92 ALA A N 1
ATOM 753 C CA . ALA A 1 92 ? -15.783 10.444 7.573 1.00 97.06 92 ALA A CA 1
ATOM 754 C C . ALA A 1 92 ? -16.212 10.100 9.012 1.00 97.06 92 ALA A C 1
ATOM 756 O O . ALA A 1 92 ? -17.291 10.493 9.452 1.00 97.06 92 ALA A O 1
ATOM 757 N N . LEU A 1 93 ? -15.347 9.421 9.775 1.00 96.44 93 LEU A N 1
ATOM 758 C CA . LEU A 1 93 ? -15.584 9.157 11.197 1.00 96.44 93 LEU A CA 1
ATOM 759 C C . LEU A 1 93 ? -15.697 10.459 12.005 1.00 96.44 93 LEU A C 1
ATOM 761 O O . LEU A 1 93 ? -16.620 10.593 12.803 1.00 96.44 93 LEU A O 1
ATOM 765 N N . MET A 1 94 ? -14.821 11.442 11.776 1.00 96.12 94 MET A N 1
ATOM 766 C CA . MET A 1 94 ? -14.884 12.738 12.464 1.00 96.12 94 MET A CA 1
ATOM 767 C C . MET A 1 94 ? -16.140 13.544 12.118 1.00 96.12 94 MET A C 1
ATOM 769 O O . MET A 1 94 ? -16.736 14.135 13.014 1.00 96.12 94 MET A O 1
ATOM 773 N N . GLU A 1 95 ? -16.575 13.548 10.855 1.00 96.50 95 GLU A N 1
ATOM 774 C CA . GLU A 1 95 ? -17.821 14.211 10.430 1.00 96.50 95 GLU A CA 1
ATOM 775 C C . GLU A 1 95 ? -19.061 13.607 11.124 1.00 96.50 95 GLU A C 1
ATOM 777 O O . GLU A 1 95 ? -20.016 14.312 11.457 1.00 96.50 95 GLU A O 1
ATOM 782 N N . MET A 1 96 ? -19.001 12.310 11.438 1.00 95.94 96 MET A N 1
ATOM 783 C CA . MET A 1 96 ? -19.996 11.595 12.242 1.00 95.94 96 MET A CA 1
ATOM 784 C C . MET A 1 96 ? -19.817 11.767 13.759 1.00 95.94 96 MET A C 1
ATOM 786 O O . MET A 1 96 ? -20.604 11.225 14.527 1.00 95.94 96 MET A O 1
ATOM 790 N N . ASN A 1 97 ? -18.816 12.518 14.227 1.00 96.25 97 ASN A N 1
ATOM 791 C CA . ASN A 1 97 ? -18.408 12.603 15.636 1.00 96.25 97 ASN A CA 1
ATOM 792 C C . ASN A 1 97 ? -17.980 11.252 16.259 1.00 96.25 97 ASN A C 1
ATOM 794 O O . ASN A 1 97 ? -18.096 11.038 17.462 1.00 96.25 97 ASN A O 1
ATOM 798 N N . LEU A 1 98 ? -17.446 10.334 15.454 1.00 95.38 98 LEU A N 1
ATOM 799 C CA . LEU A 1 98 ? -16.899 9.058 15.912 1.00 95.38 98 LEU A CA 1
ATOM 800 C C . LEU A 1 98 ? -15.386 9.195 16.135 1.00 95.38 98 LEU A C 1
ATOM 802 O O . LEU A 1 98 ? -14.573 9.147 15.210 1.00 95.38 98 LEU A O 1
ATOM 806 N N . GLN A 1 99 ? -14.989 9.331 17.396 1.00 94.12 99 GLN A N 1
ATOM 807 C CA . GLN A 1 99 ? -13.618 9.602 17.841 1.00 94.12 99 GLN A CA 1
ATOM 808 C C . GLN A 1 99 ? -12.754 8.331 17.937 1.00 94.12 99 GLN A C 1
ATOM 810 O O . GLN A 1 99 ? -11.878 8.210 18.794 1.00 94.12 99 GLN A O 1
ATOM 815 N N . LEU A 1 100 ? -12.986 7.359 17.047 1.00 92.56 100 LEU A N 1
ATOM 816 C CA . LEU A 1 100 ? -12.323 6.050 17.076 1.00 92.56 100 LEU A CA 1
ATOM 817 C C . LEU A 1 100 ? -10.790 6.180 17.042 1.00 92.56 100 LEU A C 1
ATOM 819 O O . LEU A 1 100 ? -10.091 5.501 17.788 1.00 92.56 100 LEU A O 1
ATOM 823 N N . HIS A 1 101 ? -10.272 7.099 16.229 1.00 90.50 101 HIS A N 1
ATOM 824 C CA . HIS A 1 101 ? -8.840 7.356 16.065 1.00 90.50 101 HIS A CA 1
ATOM 825 C C . HIS A 1 101 ? -8.136 7.893 17.328 1.00 90.50 101 HIS A C 1
ATOM 827 O O . HIS A 1 101 ? -6.912 7.845 17.395 1.00 90.50 101 HIS A O 1
ATOM 833 N N . HIS A 1 102 ? -8.878 8.370 18.334 1.00 90.75 102 HIS A N 1
ATOM 834 C CA . HIS A 1 102 ? -8.321 8.758 19.634 1.00 90.75 102 HIS A CA 1
ATOM 835 C C . HIS A 1 102 ? -8.228 7.593 20.624 1.00 90.75 102 HIS A C 1
ATOM 837 O O . HIS A 1 102 ? -7.423 7.641 21.552 1.00 90.75 102 HIS A O 1
ATOM 843 N N . VAL A 1 103 ? -9.041 6.547 20.445 1.00 91.69 103 VAL A N 1
ATOM 844 C CA . VAL A 1 103 ? -9.140 5.424 21.393 1.00 91.69 103 VAL A CA 1
ATOM 845 C C . VAL A 1 103 ? -8.456 4.151 20.910 1.00 91.69 103 VAL A C 1
ATOM 847 O O . VAL A 1 103 ? -8.199 3.261 21.722 1.00 91.69 103 VAL A O 1
ATOM 850 N N . VAL A 1 104 ? -8.129 4.043 19.621 1.00 91.25 104 VAL A N 1
ATOM 851 C CA . VAL A 1 104 ? -7.297 2.957 19.085 1.00 91.25 104 VAL A CA 1
ATOM 852 C C . VAL A 1 104 ? -5.976 3.504 18.559 1.00 91.25 104 VAL A C 1
ATOM 854 O O . VAL A 1 104 ? -5.927 4.584 17.984 1.00 91.25 104 VAL A O 1
ATOM 857 N N . SER A 1 105 ? -4.899 2.733 18.718 1.00 88.12 105 SER A N 1
ATOM 858 C CA . SER A 1 105 ? -3.571 3.109 18.212 1.00 88.12 105 SER A CA 1
ATOM 859 C C . SER A 1 105 ? -3.498 3.153 16.683 1.00 88.12 105 SER A C 1
ATOM 861 O O . SER A 1 105 ? -2.668 3.861 16.126 1.00 88.12 105 SER A O 1
ATOM 863 N N . ASP A 1 106 ? -4.331 2.356 16.013 1.00 89.25 106 ASP A N 1
ATOM 864 C CA . ASP A 1 106 ? -4.409 2.255 14.560 1.00 89.25 106 ASP A CA 1
ATOM 865 C C . ASP A 1 106 ? -5.837 1.870 14.155 1.00 89.25 106 ASP A C 1
ATOM 867 O O . ASP A 1 106 ? -6.345 0.815 14.551 1.00 89.25 106 ASP A O 1
ATOM 871 N N . ILE A 1 107 ? -6.487 2.722 13.358 1.00 92.44 107 ILE A N 1
ATOM 872 C CA . ILE A 1 107 ? -7.846 2.470 12.863 1.00 92.44 107 ILE A CA 1
ATOM 873 C C . ILE A 1 107 ? -7.897 1.333 11.836 1.00 92.44 107 ILE A C 1
ATOM 875 O O . ILE A 1 107 ? -8.942 0.710 11.675 1.00 92.44 107 ILE A O 1
ATOM 879 N N . THR A 1 108 ? -6.772 1.035 11.182 1.00 93.19 108 THR A N 1
ATOM 880 C CA . THR A 1 108 ? -6.630 -0.105 10.268 1.00 93.19 108 THR A CA 1
ATOM 881 C C . THR A 1 108 ? -6.243 -1.399 10.982 1.00 93.19 108 THR A C 1
ATOM 883 O O . THR A 1 108 ? -6.217 -2.469 10.375 1.00 93.19 108 THR A O 1
ATOM 886 N N . GLY A 1 109 ? -6.011 -1.334 12.296 1.00 91.00 109 GLY A N 1
ATOM 887 C CA . GLY A 1 109 ? -5.828 -2.508 13.136 1.00 91.00 109 GLY A CA 1
ATOM 888 C C . GLY A 1 109 ? -7.106 -3.345 13.261 1.00 91.00 109 GLY A C 1
ATOM 889 O O . GLY A 1 109 ? -8.207 -2.904 12.930 1.00 91.00 109 GLY A O 1
ATOM 890 N N . ALA A 1 110 ? -6.972 -4.559 13.804 1.00 90.94 110 ALA A N 1
ATOM 891 C CA . ALA A 1 110 ? -8.071 -5.527 13.898 1.00 90.94 110 ALA A CA 1
ATOM 892 C C . ALA A 1 110 ? -9.339 -4.951 14.559 1.00 90.94 110 ALA A C 1
ATOM 894 O O . ALA A 1 110 ? -10.431 -5.090 14.014 1.00 90.94 110 ALA A O 1
ATOM 895 N N . THR A 1 111 ? -9.198 -4.267 15.701 1.00 93.00 111 THR A N 1
ATOM 896 C CA . THR A 1 111 ? -10.326 -3.624 16.396 1.00 93.00 111 THR A CA 1
ATOM 897 C C . THR A 1 111 ? -10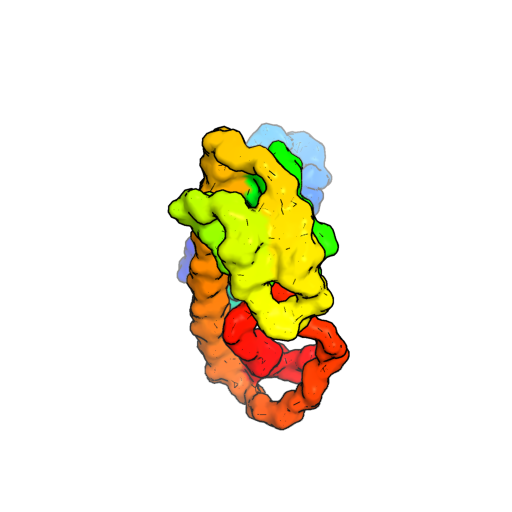.967 -2.525 15.548 1.00 93.00 111 THR A C 1
ATOM 899 O O . THR A 1 111 ? -12.183 -2.523 15.371 1.00 93.00 111 THR A O 1
ATOM 902 N N . GLY A 1 112 ? -10.161 -1.606 15.003 1.00 94.25 112 GLY A N 1
ATOM 903 C CA . GLY A 1 112 ? -10.662 -0.471 14.227 1.00 94.25 112 GLY A CA 1
ATOM 904 C C . GLY A 1 112 ? -11.412 -0.920 12.975 1.00 94.25 112 GLY A C 1
ATOM 905 O O . GLY A 1 112 ? -12.552 -0.513 12.767 1.00 94.25 112 GLY A O 1
ATOM 906 N N . MET A 1 113 ? -10.844 -1.861 12.216 1.00 96.00 113 MET A N 1
ATOM 907 C CA . MET A 1 113 ? -11.479 -2.395 11.008 1.00 96.00 113 MET A CA 1
ATOM 908 C C . MET A 1 113 ? -12.757 -3.177 11.306 1.00 96.00 113 MET A C 1
ATOM 910 O O . MET A 1 113 ? -13.707 -3.080 10.533 1.00 96.00 113 MET A O 1
ATOM 914 N N . ARG A 1 114 ? -12.830 -3.927 12.416 1.00 95.94 114 ARG A N 1
ATOM 915 C CA . ARG A 1 114 ? -14.077 -4.602 12.822 1.00 95.94 114 ARG A CA 1
ATOM 916 C C . ARG A 1 114 ? -15.191 -3.595 13.099 1.00 95.94 114 ARG A C 1
ATOM 918 O O . ARG A 1 114 ? -16.301 -3.782 12.612 1.00 95.94 114 ARG A O 1
ATOM 925 N N . ILE A 1 115 ? -14.879 -2.524 13.829 1.00 95.81 115 ILE A N 1
ATOM 926 C CA . ILE A 1 115 ? -15.835 -1.458 14.150 1.00 95.81 115 ILE A CA 1
ATOM 927 C C . ILE A 1 115 ? -16.264 -0.716 12.878 1.00 95.81 115 ILE A C 1
ATOM 929 O O . ILE A 1 115 ? -17.458 -0.582 12.629 1.00 95.81 115 ILE A O 1
ATOM 933 N N . ILE A 1 116 ? -15.315 -0.292 12.038 1.00 96.50 116 ILE A N 1
ATOM 934 C CA . ILE A 1 116 ? -15.598 0.421 10.782 1.00 96.50 116 ILE A CA 1
ATOM 935 C C . ILE A 1 116 ? -16.474 -0.431 9.855 1.00 96.50 116 ILE A C 1
ATOM 937 O O . ILE A 1 116 ? -17.475 0.059 9.335 1.00 96.50 116 ILE A O 1
ATOM 941 N N . ARG A 1 117 ? -16.150 -1.720 9.684 1.00 97.75 117 ARG A N 1
ATOM 942 C CA . ARG A 1 117 ? -16.962 -2.641 8.873 1.00 97.75 117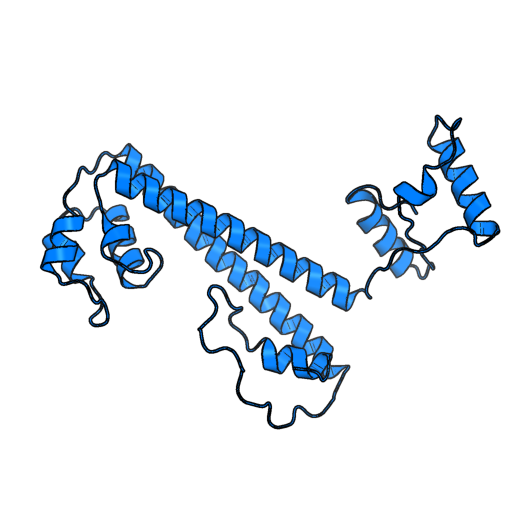 ARG A CA 1
ATOM 943 C C . ARG A 1 117 ? -18.369 -2.816 9.431 1.00 97.75 117 ARG A C 1
ATOM 945 O O . ARG A 1 117 ? -19.311 -2.848 8.648 1.00 97.75 117 ARG A O 1
ATOM 952 N N . ALA A 1 118 ? -18.526 -2.900 10.752 1.00 96.81 118 ALA A N 1
ATOM 953 C CA . ALA A 1 118 ? -19.843 -2.992 11.376 1.00 96.81 118 ALA A CA 1
ATOM 954 C C . ALA A 1 118 ? -20.676 -1.720 11.140 1.00 96.81 118 ALA A C 1
ATOM 956 O O . ALA A 1 118 ? -21.842 -1.821 10.766 1.00 96.81 118 ALA A O 1
ATOM 957 N N . ILE A 1 119 ? -20.069 -0.534 11.261 1.00 95.56 119 ILE A N 1
ATOM 958 C CA . ILE A 1 119 ? -20.728 0.743 10.941 1.00 95.56 119 ILE A CA 1
ATOM 959 C C . ILE A 1 119 ? -21.171 0.759 9.472 1.00 95.56 119 ILE A C 1
ATOM 961 O O . ILE A 1 119 ? -22.324 1.067 9.172 1.00 95.56 119 ILE A O 1
ATOM 965 N N . VAL A 1 120 ? -20.301 0.368 8.541 1.00 96.50 120 VAL A N 1
ATOM 966 C CA . VAL A 1 120 ? -20.662 0.295 7.114 1.00 96.50 120 VAL A CA 1
ATOM 967 C C . VAL A 1 120 ? -21.777 -0.730 6.858 1.00 96.50 120 VAL A C 1
ATOM 969 O O . VAL A 1 120 ? -22.658 -0.474 6.044 1.00 96.50 120 VAL A O 1
ATOM 972 N N . ALA A 1 121 ? -21.803 -1.842 7.598 1.00 96.44 121 ALA A N 1
ATOM 973 C CA . ALA A 1 121 ? -22.850 -2.864 7.514 1.00 96.44 121 ALA A CA 1
ATOM 974 C C . ALA A 1 121 ? -24.201 -2.447 8.130 1.00 96.44 121 ALA A C 1
ATOM 976 O O . ALA A 1 121 ? -25.173 -3.191 8.019 1.00 96.44 121 ALA A O 1
ATOM 977 N N . GLY A 1 122 ? -24.280 -1.272 8.762 1.00 94.69 122 GLY A N 1
ATOM 978 C CA . GLY A 1 122 ? -25.520 -0.734 9.326 1.00 94.69 122 GLY A CA 1
ATOM 979 C C . GLY A 1 122 ? -25.616 -0.788 10.850 1.00 94.69 122 GLY A C 1
ATOM 980 O O . GLY A 1 122 ? -26.625 -0.355 11.394 1.00 94.69 122 GLY A O 1
ATOM 981 N N . GLU A 1 123 ? -24.583 -1.251 11.559 1.00 95.00 123 GLU A N 1
ATOM 982 C CA . GLU A 1 123 ? -24.588 -1.250 13.023 1.00 95.00 123 GLU A CA 1
ATOM 983 C C . GLU A 1 123 ? -24.420 0.171 13.581 1.00 95.00 123 GLU A C 1
ATOM 985 O O . GLU A 1 123 ? -23.561 0.933 13.128 1.00 95.00 123 GLU A O 1
ATOM 990 N N . ARG A 1 124 ? -25.239 0.534 14.569 1.00 90.62 124 ARG A N 1
ATOM 991 C CA . ARG A 1 124 ? -25.279 1.880 15.172 1.00 90.62 124 ARG A CA 1
ATOM 992 C C . ARG A 1 124 ? -25.208 1.865 16.687 1.00 90.62 124 ARG A C 1
ATOM 994 O O . ARG A 1 124 ? -24.975 2.909 17.281 1.00 90.62 124 ARG A O 1
ATOM 1001 N N . ASN A 1 125 ? -25.403 0.712 17.315 1.00 93.75 125 ASN A N 1
ATOM 1002 C CA . ASN A 1 125 ? -25.399 0.576 18.754 1.00 93.75 125 ASN A CA 1
ATOM 1003 C C . ASN A 1 125 ? -23.959 0.667 19.298 1.00 93.75 125 ASN A C 1
ATOM 1005 O O . ASN A 1 125 ? -23.173 -0.267 19.092 1.00 93.75 125 ASN A O 1
ATOM 1009 N N . PRO A 1 126 ? -23.600 1.734 20.043 1.00 92.88 126 PRO A N 1
ATOM 1010 C CA . PRO A 1 126 ? -22.252 1.891 20.584 1.00 92.88 126 PRO A CA 1
ATOM 1011 C C . PRO A 1 126 ? -21.879 0.773 21.562 1.00 92.88 126 PRO A C 1
ATOM 1013 O O . PRO A 1 126 ? -20.704 0.425 21.659 1.00 92.88 126 PRO A O 1
ATOM 1016 N N . ASP A 1 127 ? -22.863 0.187 22.257 1.00 93.19 127 ASP A N 1
ATOM 1017 C CA . ASP A 1 127 ? -22.642 -0.960 23.140 1.00 93.19 127 ASP A CA 1
ATOM 1018 C C . ASP A 1 127 ? -22.138 -2.167 22.364 1.00 93.19 127 ASP A C 1
ATOM 1020 O O . ASP A 1 127 ? -21.118 -2.751 22.728 1.00 93.19 127 ASP A O 1
ATOM 1024 N N . LEU A 1 128 ? -22.809 -2.507 21.259 1.00 93.81 128 LEU A N 1
ATOM 1025 C CA . LEU A 1 128 ? -22.401 -3.635 20.432 1.00 93.81 128 LEU A CA 1
ATOM 1026 C C . LEU A 1 128 ? -21.053 -3.362 19.766 1.00 93.81 128 LEU A C 1
ATOM 1028 O O . LEU A 1 128 ? -20.171 -4.219 19.800 1.00 93.81 128 LEU A O 1
ATOM 1032 N N . LEU A 1 129 ? -20.857 -2.163 19.213 1.00 93.38 129 LEU A N 1
ATOM 1033 C CA . LEU A 1 129 ? -19.602 -1.802 18.557 1.00 93.38 129 LEU A CA 1
ATOM 1034 C C . LEU A 1 129 ? -18.404 -1.884 19.516 1.00 93.38 129 LEU A C 1
ATOM 1036 O O . LEU A 1 129 ? -17.343 -2.379 19.133 1.00 93.38 129 LEU A O 1
ATOM 1040 N N . ALA A 1 130 ? -18.572 -1.468 20.773 1.00 92.94 130 ALA A N 1
ATOM 1041 C CA . ALA A 1 130 ? -17.519 -1.551 21.780 1.00 92.94 130 ALA A CA 1
ATOM 1042 C C . ALA A 1 130 ? -17.142 -3.003 22.140 1.00 92.94 130 ALA A C 1
ATOM 1044 O O . ALA A 1 130 ? -15.997 -3.258 22.522 1.00 92.94 130 ALA A O 1
ATOM 1045 N N . THR A 1 131 ? -18.045 -3.977 21.951 1.00 93.44 131 THR A N 1
ATOM 1046 C CA . THR A 1 131 ? -17.725 -5.406 22.149 1.00 93.44 131 THR A CA 1
ATOM 1047 C C . THR A 1 131 ? -16.762 -5.970 21.102 1.00 93.44 131 THR A C 1
ATOM 1049 O O . THR A 1 131 ? -16.102 -6.977 21.358 1.00 93.44 131 THR A O 1
ATOM 1052 N N . TYR A 1 132 ? -16.604 -5.314 19.944 1.00 92.00 132 TYR A N 1
ATOM 1053 C CA . TYR A 1 132 ? -15.634 -5.728 18.922 1.00 92.00 132 TYR A CA 1
ATOM 1054 C C . TYR A 1 132 ? -14.176 -5.451 19.302 1.00 92.00 132 TYR A C 1
ATOM 1056 O O . TYR A 1 132 ? -13.263 -5.823 18.557 1.00 92.00 132 TYR A O 1
ATOM 1064 N N . ARG A 1 133 ? -13.947 -4.825 20.460 1.00 90.31 133 ARG A N 1
ATOM 1065 C CA . ARG A 1 133 ? -12.624 -4.581 21.021 1.00 90.31 133 ARG A CA 1
ATOM 1066 C C . ARG A 1 133 ? -11.853 -5.885 21.242 1.00 90.31 133 ARG A C 1
ATOM 1068 O O . ARG A 1 133 ? -12.276 -6.754 21.998 1.00 90.31 133 ARG A O 1
ATOM 1075 N N . ASP A 1 134 ? -10.656 -5.965 20.669 1.00 90.50 134 ASP A N 1
ATOM 1076 C CA . ASP A 1 134 ? -9.690 -7.010 21.013 1.00 90.50 134 ASP A CA 1
ATOM 1077 C C . ASP A 1 134 ? -9.193 -6.878 22.467 1.00 90.50 134 ASP A C 1
ATOM 1079 O O . ASP A 1 134 ? -8.993 -5.774 22.975 1.00 90.50 134 ASP A O 1
ATOM 1083 N N . VAL A 1 135 ? -8.933 -8.004 23.133 1.00 86.06 135 VAL A N 1
ATOM 1084 C CA . VAL A 1 135 ? -8.438 -8.044 24.523 1.00 86.06 135 VAL A CA 1
ATOM 1085 C C . VAL A 1 135 ? -7.098 -7.329 24.725 1.00 86.06 135 VAL A C 1
ATOM 1087 O O . VAL A 1 135 ? -6.785 -6.929 25.840 1.00 86.06 135 VAL A O 1
ATOM 1090 N N . ARG A 1 136 ? -6.308 -7.147 23.660 1.00 84.81 136 ARG A N 1
ATOM 1091 C CA . ARG A 1 136 ? -5.019 -6.436 23.684 1.00 84.81 136 ARG A CA 1
ATOM 1092 C C . ARG A 1 136 ? -5.160 -4.922 23.535 1.00 84.81 136 ARG A C 1
ATOM 1094 O O . ARG A 1 136 ? -4.156 -4.214 23.583 1.00 84.81 136 ARG A O 1
ATOM 1101 N N . CYS A 1 137 ? -6.369 -4.415 23.305 1.00 84.81 137 CYS A N 1
ATOM 1102 C CA . CYS A 1 137 ? -6.606 -2.982 23.232 1.00 84.81 137 CYS A CA 1
ATOM 1103 C C . CYS A 1 137 ? -6.475 -2.362 24.628 1.00 84.81 137 CYS A C 1
ATOM 1105 O O . CYS A 1 137 ? -7.123 -2.809 25.571 1.00 84.81 137 CYS A O 1
ATOM 1107 N N . HIS A 1 138 ? -5.649 -1.322 24.748 1.00 85.31 138 HIS A N 1
ATOM 1108 C CA . HIS A 1 138 ? -5.418 -0.634 26.019 1.00 85.31 138 HIS A CA 1
ATOM 1109 C C . HIS A 1 138 ? -6.672 0.100 26.524 1.00 85.31 138 HIS A C 1
ATOM 1111 O O . HIS A 1 138 ? -6.899 0.207 27.726 1.00 85.31 138 HIS A O 1
ATOM 1117 N N . SER A 1 139 ? -7.489 0.620 25.608 1.00 89.12 139 SER A N 1
ATOM 1118 C CA . SER A 1 139 ? -8.691 1.379 25.950 1.00 89.12 139 SER A CA 1
ATOM 1119 C C . SER A 1 139 ? -9.789 0.469 26.500 1.00 89.12 139 SER A C 1
ATOM 1121 O O . SER A 1 139 ? -10.025 -0.643 26.012 1.00 89.12 139 SER A O 1
ATOM 1123 N N . SER A 1 140 ? -10.489 0.939 27.533 1.00 91.12 140 SER A N 1
ATOM 1124 C CA . SER A 1 140 ? -11.598 0.189 28.124 1.00 91.12 140 SER A CA 1
ATOM 1125 C C . SER A 1 140 ? -12.801 0.128 27.168 1.00 91.12 140 SER A C 1
ATOM 1127 O O . SER A 1 140 ? -12.890 0.913 26.219 1.00 91.12 140 SER A O 1
ATOM 1129 N N . ILE A 1 141 ? -13.731 -0.804 27.401 1.00 92.06 141 ILE A N 1
ATOM 1130 C CA . ILE A 1 141 ? -14.969 -0.905 26.604 1.00 92.06 141 ILE A CA 1
ATOM 1131 C C . ILE A 1 141 ? -15.763 0.396 26.729 1.00 92.06 141 ILE A C 1
ATOM 1133 O O . ILE A 1 141 ? -16.254 0.918 25.735 1.00 92.06 141 ILE A O 1
ATOM 1137 N N . GLU A 1 142 ? -15.818 0.963 27.930 1.00 92.69 142 GLU A N 1
ATOM 1138 C CA . GLU A 1 142 ? -16.513 2.209 28.247 1.00 92.69 142 GLU A CA 1
ATOM 1139 C C . GLU A 1 142 ? -15.904 3.392 27.487 1.00 92.69 142 GLU A C 1
ATOM 1141 O O . GLU A 1 142 ? -16.633 4.213 26.934 1.00 92.69 142 GLU A O 1
ATOM 1146 N N . THR A 1 143 ? -14.570 3.449 27.393 1.00 92.88 143 THR A N 1
ATOM 1147 C CA . THR A 1 143 ? -13.869 4.501 26.640 1.00 92.88 143 THR A CA 1
ATOM 1148 C C . THR A 1 143 ? -14.155 4.393 25.142 1.00 92.88 143 THR A C 1
ATOM 1150 O O . THR A 1 143 ? -14.434 5.397 24.489 1.00 92.88 143 THR A O 1
ATOM 1153 N N . ILE A 1 144 ? -14.135 3.176 24.588 1.00 92.12 144 ILE A N 1
ATOM 1154 C CA . ILE A 1 144 ? -14.459 2.952 23.173 1.00 92.12 144 ILE A CA 1
ATOM 1155 C C . ILE A 1 144 ? -15.926 3.275 22.898 1.00 92.12 144 ILE A C 1
ATOM 1157 O O . ILE A 1 144 ? -16.217 3.968 21.930 1.00 92.12 144 ILE A O 1
ATOM 1161 N N . ARG A 1 145 ? -16.843 2.840 23.767 1.00 94.50 145 ARG A N 1
ATOM 1162 C CA . ARG A 1 145 ? -18.269 3.166 23.673 1.00 94.50 145 ARG A CA 1
ATOM 1163 C C . ARG A 1 145 ? -18.483 4.678 23.627 1.00 94.50 145 ARG A C 1
ATOM 1165 O O . ARG A 1 145 ? -19.201 5.152 22.754 1.00 94.50 145 ARG A O 1
ATOM 1172 N N . ALA A 1 146 ? -17.843 5.428 24.526 1.00 94.12 146 ALA A N 1
ATOM 1173 C CA . ALA A 1 146 ? -17.948 6.885 24.572 1.00 94.12 146 ALA A CA 1
ATOM 1174 C C . ALA A 1 146 ? -17.444 7.551 23.279 1.00 94.12 146 ALA A C 1
ATOM 1176 O O . ALA A 1 146 ? -18.044 8.513 22.806 1.00 94.12 146 ALA A O 1
ATOM 1177 N N . ALA A 1 147 ? -16.388 7.009 22.666 1.00 93.88 147 ALA A N 1
ATOM 1178 C CA . ALA A 1 147 ? -15.854 7.495 21.395 1.00 93.88 147 ALA A CA 1
ATOM 1179 C C . ALA A 1 147 ? -16.719 7.148 20.169 1.00 93.88 147 ALA A C 1
ATOM 1181 O O . ALA A 1 147 ? -16.459 7.658 19.081 1.00 93.88 147 ALA A O 1
ATOM 1182 N N . LEU A 1 148 ? -17.731 6.292 20.323 1.00 94.19 148 LEU A N 1
ATOM 1183 C CA . LEU A 1 148 ? -18.634 5.864 19.253 1.00 94.19 148 LEU A CA 1
ATOM 1184 C C . LEU A 1 148 ? -20.024 6.512 19.351 1.00 94.19 148 LEU A C 1
ATOM 1186 O O . LEU A 1 148 ? -20.968 6.049 18.715 1.00 94.19 148 LEU A O 1
ATOM 1190 N N . VAL A 1 149 ? -20.155 7.583 20.138 1.00 93.31 149 VAL A N 1
ATOM 1191 C CA . VAL A 1 149 ? -21.383 8.377 20.234 1.00 93.31 149 VAL A CA 1
ATOM 1192 C C . VAL A 1 149 ? -21.331 9.520 19.222 1.00 93.31 149 VAL A C 1
ATOM 1194 O O . VAL A 1 149 ? -20.557 10.466 19.368 1.00 93.31 149 VAL A O 1
ATOM 1197 N N . GLY A 1 150 ? -22.183 9.451 18.203 1.00 92.12 150 GLY A N 1
ATOM 1198 C CA . GLY A 1 150 ? -22.164 10.398 17.097 1.00 92.12 150 GLY A CA 1
ATOM 1199 C C . GLY A 1 150 ? -23.450 10.423 16.277 1.00 92.12 150 GLY A C 1
ATOM 1200 O O . GLY A 1 150 ? -24.477 9.896 16.700 1.00 92.12 150 GLY A O 1
ATOM 1201 N N . ASN A 1 151 ? -23.384 11.065 15.112 1.00 90.19 151 ASN A N 1
ATOM 1202 C CA . ASN A 1 151 ? -24.445 11.046 14.106 1.00 90.19 151 ASN A CA 1
ATOM 1203 C C . ASN A 1 151 ? -24.129 10.006 13.021 1.00 90.19 151 ASN A C 1
ATOM 1205 O O . ASN A 1 151 ? -22.974 9.649 12.822 1.00 90.19 151 ASN A O 1
ATOM 1209 N N . ASP A 1 152 ? -25.142 9.534 12.304 1.00 86.75 152 ASP A N 1
ATOM 1210 C CA . ASP A 1 152 ? -25.007 8.481 11.295 1.00 86.75 152 ASP A CA 1
ATOM 1211 C C . ASP A 1 152 ? -25.563 8.896 9.930 1.00 86.75 152 ASP A C 1
ATOM 1213 O O . ASP A 1 152 ? -26.132 8.088 9.190 1.00 86.75 152 ASP A O 1
ATOM 1217 N N . ARG A 1 153 ? -25.379 10.176 9.584 1.00 94.44 153 ARG A N 1
ATOM 1218 C CA . ARG A 1 153 ? -25.865 10.731 8.320 1.00 94.44 153 ARG A CA 1
ATOM 1219 C C . ARG A 1 153 ? -25.366 9.904 7.132 1.00 94.44 153 ARG A C 1
ATOM 1221 O O . ARG A 1 153 ? -24.180 9.576 7.023 1.00 94.44 153 ARG A O 1
ATOM 1228 N N . HIS A 1 154 ? -26.289 9.592 6.226 1.00 95.44 154 HIS A N 1
ATOM 1229 C CA . HIS A 1 154 ? -26.071 8.651 5.129 1.00 95.44 154 HIS A CA 1
ATOM 1230 C C . HIS A 1 154 ? -24.893 9.034 4.226 1.00 95.44 154 HIS A C 1
ATOM 1232 O O . HIS A 1 154 ? -24.171 8.154 3.766 1.00 95.44 154 HIS A O 1
ATOM 1238 N N . GLU A 1 155 ? -24.660 10.326 4.001 1.00 97.31 155 GLU A N 1
ATOM 1239 C CA . GLU A 1 155 ? -23.558 10.832 3.183 1.00 97.31 155 GLU A CA 1
ATOM 1240 C C . GLU A 1 155 ? -22.173 10.510 3.766 1.00 97.31 155 GLU A C 1
ATOM 1242 O O . GLU A 1 155 ? -21.266 10.146 3.016 1.00 97.31 155 GLU A O 1
ATOM 1247 N N . HIS A 1 156 ? -22.006 10.570 5.091 1.00 97.25 156 HIS A N 1
ATOM 1248 C CA . HIS A 1 156 ? -20.729 10.261 5.739 1.00 97.25 156 HIS A CA 1
ATOM 1249 C C . HIS A 1 156 ? -20.496 8.751 5.786 1.00 97.25 156 HIS A C 1
ATOM 1251 O O . HIS A 1 156 ? -19.387 8.287 5.524 1.00 97.25 156 HIS A O 1
ATOM 1257 N N . VAL A 1 157 ? -21.552 7.967 6.035 1.00 97.00 157 VAL A N 1
ATOM 1258 C CA . VAL A 1 157 ? -21.491 6.498 5.958 1.00 97.00 157 VAL A CA 1
ATOM 1259 C C . VAL A 1 157 ? -21.154 6.044 4.535 1.00 97.00 157 VAL A C 1
ATOM 1261 O O . VAL A 1 157 ? -20.340 5.141 4.355 1.00 97.00 157 VAL A O 1
ATOM 1264 N N . PHE A 1 158 ? -21.720 6.697 3.518 1.00 97.94 158 PHE A N 1
ATOM 1265 C CA . PHE A 1 158 ? -21.409 6.431 2.116 1.00 97.94 158 PHE A CA 1
ATOM 1266 C C . PHE A 1 158 ? -19.936 6.722 1.790 1.00 97.94 158 PHE A C 1
ATOM 1268 O O . PHE A 1 158 ? -19.250 5.872 1.220 1.00 97.94 158 PHE A O 1
ATOM 1275 N N . ALA A 1 159 ? -19.416 7.880 2.210 1.00 98.06 159 ALA A N 1
ATOM 1276 C CA . ALA A 1 159 ? -18.006 8.226 2.028 1.00 98.06 159 ALA A CA 1
ATOM 1277 C C . ALA A 1 159 ? -17.060 7.258 2.767 1.00 98.06 159 ALA A C 1
ATOM 1279 O O . ALA A 1 159 ? -16.012 6.873 2.232 1.00 98.06 159 ALA A O 1
ATOM 1280 N N . LEU A 1 160 ? -17.437 6.827 3.978 1.00 97.81 160 LEU A N 1
ATOM 1281 C CA . LEU A 1 160 ? -16.713 5.815 4.747 1.00 97.81 160 LEU A CA 1
ATOM 1282 C C . LEU A 1 160 ? -16.680 4.474 4.001 1.00 97.81 160 LEU A C 1
ATOM 1284 O O . LEU A 1 160 ? -15.612 3.874 3.891 1.00 97.81 160 LEU A O 1
ATOM 1288 N N . ALA A 1 161 ? -17.818 4.034 3.458 1.00 98.38 161 ALA A N 1
ATOM 1289 C CA . ALA A 1 161 ? -17.936 2.781 2.718 1.00 98.38 161 ALA A CA 1
ATOM 1290 C C . ALA A 1 161 ? -17.032 2.757 1.476 1.00 98.38 161 ALA A C 1
ATOM 1292 O O . ALA A 1 161 ? -16.258 1.817 1.309 1.00 98.38 161 ALA A O 1
ATOM 1293 N N . GLN A 1 162 ? -17.050 3.815 0.656 1.00 98.50 162 GLN A N 1
ATOM 1294 C CA . GLN A 1 162 ? -16.176 3.911 -0.522 1.00 98.50 162 GLN A CA 1
ATOM 1295 C C . GLN A 1 162 ? -14.690 3.940 -0.145 1.00 98.50 162 GLN A C 1
ATOM 1297 O O . GLN A 1 162 ? -13.855 3.324 -0.807 1.00 98.50 162 GLN A O 1
ATOM 1302 N N . SER A 1 163 ? -14.344 4.650 0.932 1.00 98.38 163 SER A N 1
ATOM 1303 C CA . SER A 1 163 ? -12.957 4.726 1.403 1.00 98.38 163 SER A CA 1
ATOM 1304 C C . SER A 1 163 ? -12.454 3.376 1.912 1.00 98.38 163 SER A C 1
ATOM 1306 O O . SER A 1 163 ? -11.322 2.997 1.615 1.00 98.38 163 SER A O 1
ATOM 1308 N N . LEU A 1 164 ? -13.304 2.640 2.633 1.00 98.38 164 LEU A N 1
ATOM 1309 C CA . LEU A 1 164 ? -13.027 1.287 3.107 1.00 98.38 164 LEU A CA 1
ATOM 1310 C C . LEU A 1 164 ? -12.855 0.301 1.944 1.00 98.38 164 LEU A C 1
ATOM 1312 O O . LEU A 1 164 ? -11.896 -0.467 1.931 1.00 98.38 164 LEU A O 1
ATOM 1316 N N . GLU A 1 165 ? -13.753 0.338 0.959 1.00 98.38 165 GLU A N 1
ATOM 1317 C CA . GLU A 1 165 ? -13.684 -0.525 -0.223 1.00 98.38 165 GLU A CA 1
ATOM 1318 C C . GLU A 1 165 ? -12.384 -0.301 -1.003 1.00 98.38 165 GLU A C 1
ATOM 1320 O O . GLU A 1 165 ? -11.661 -1.250 -1.307 1.00 98.38 165 GLU A O 1
ATOM 1325 N N . LEU A 1 166 ? -12.036 0.959 -1.279 1.00 98.31 166 LEU A N 1
ATOM 1326 C CA . LEU A 1 166 ? -10.800 1.289 -1.985 1.00 98.31 166 LEU A CA 1
ATOM 1327 C C . LEU A 1 166 ? -9.564 0.875 -1.184 1.00 98.31 166 LEU A C 1
ATOM 1329 O O . LEU A 1 166 ? -8.628 0.320 -1.759 1.00 98.31 166 LEU A O 1
ATOM 1333 N N . TYR A 1 167 ? -9.568 1.078 0.136 1.00 97.69 167 TYR A N 1
ATOM 1334 C CA . TYR A 1 167 ? -8.509 0.577 1.009 1.00 97.69 167 TYR A CA 1
ATOM 1335 C C . TYR A 1 167 ? -8.324 -0.943 0.859 1.00 97.69 167 TYR A C 1
ATOM 1337 O O . TYR A 1 167 ? -7.200 -1.393 0.629 1.00 97.69 167 TYR A O 1
ATOM 1345 N N . ASP A 1 168 ? -9.408 -1.723 0.904 1.00 97.38 168 ASP A N 1
ATOM 1346 C CA . ASP A 1 168 ? -9.366 -3.182 0.740 1.00 97.38 168 ASP A CA 1
ATOM 1347 C C . ASP A 1 168 ? -8.831 -3.598 -0.637 1.00 97.38 168 ASP A C 1
ATOM 1349 O O . ASP A 1 168 ? -8.001 -4.508 -0.745 1.00 97.38 168 ASP A O 1
ATOM 1353 N N . VAL A 1 169 ? -9.248 -2.897 -1.696 1.00 98.19 169 VAL A N 1
ATOM 1354 C CA . VAL A 1 169 ? -8.732 -3.112 -3.053 1.00 98.19 169 VAL A CA 1
ATOM 1355 C C . VAL A 1 169 ? -7.223 -2.873 -3.102 1.00 98.19 169 VAL A C 1
ATOM 1357 O O . VAL A 1 169 ? -6.493 -3.704 -3.650 1.00 98.19 169 VAL A O 1
ATOM 1360 N N . TYR A 1 170 ? -6.721 -1.784 -2.513 1.00 97.38 170 TYR A N 1
ATOM 1361 C CA . TYR A 1 170 ? -5.283 -1.508 -2.500 1.00 97.38 170 TYR A CA 1
ATOM 1362 C C . TYR A 1 170 ? -4.499 -2.554 -1.710 1.00 97.38 170 TYR A C 1
ATOM 1364 O O . TYR A 1 170 ? -3.454 -2.990 -2.191 1.00 97.38 170 TYR A O 1
ATOM 1372 N N . GLN A 1 171 ? -5.018 -3.034 -0.574 1.00 95.31 171 GLN A N 1
ATOM 1373 C CA . GLN A 1 171 ? -4.400 -4.140 0.167 1.00 95.31 171 GLN A CA 1
ATOM 1374 C C . GLN A 1 171 ? -4.288 -5.400 -0.704 1.00 95.31 171 GLN A C 1
ATOM 1376 O O . GLN A 1 171 ? -3.214 -5.994 -0.809 1.00 95.31 171 GLN A O 1
ATOM 1381 N N . ALA A 1 172 ? -5.357 -5.773 -1.415 1.00 96.75 172 ALA A N 1
ATOM 1382 C CA . ALA A 1 172 ? -5.330 -6.916 -2.327 1.00 96.75 172 ALA A CA 1
ATOM 1383 C C . ALA A 1 172 ? -4.316 -6.732 -3.474 1.00 96.75 172 ALA A C 1
ATOM 1385 O O . ALA A 1 172 ? -3.592 -7.666 -3.828 1.00 96.75 172 ALA A O 1
ATOM 1386 N N . LYS A 1 173 ? -4.207 -5.520 -4.034 1.00 97.62 173 LYS A N 1
ATOM 1387 C CA . LYS A 1 173 ? -3.225 -5.210 -5.086 1.00 97.62 173 LYS A CA 1
ATOM 1388 C C . LYS A 1 173 ? -1.788 -5.166 -4.583 1.00 97.62 173 LYS A C 1
ATOM 1390 O O . LYS A 1 173 ? -0.885 -5.562 -5.318 1.00 97.62 173 LYS A O 1
ATOM 1395 N N . MET A 1 174 ? -1.555 -4.769 -3.337 1.00 95.50 174 MET A N 1
ATOM 1396 C CA . MET A 1 174 ? -0.237 -4.896 -2.718 1.00 95.50 174 MET A CA 1
ATOM 1397 C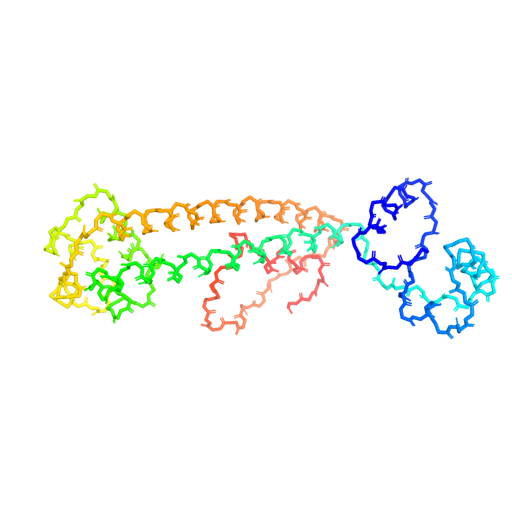 C . MET A 1 174 ? 0.181 -6.368 -2.606 1.00 95.50 174 MET A C 1
ATOM 1399 O O . MET A 1 174 ? 1.326 -6.688 -2.916 1.00 95.50 174 MET A O 1
ATOM 1403 N N . LEU A 1 175 ? -0.750 -7.274 -2.280 1.00 95.00 175 LEU A N 1
ATOM 1404 C CA . LEU A 1 175 ? -0.489 -8.721 -2.268 1.00 95.00 175 LEU A CA 1
ATOM 1405 C C . LEU A 1 175 ? -0.218 -9.295 -3.669 1.00 95.00 175 LEU A C 1
ATOM 1407 O O . LEU A 1 175 ? 0.590 -10.214 -3.811 1.00 95.00 175 LEU A O 1
ATOM 1411 N N . ASP A 1 176 ? -0.878 -8.775 -4.712 1.00 96.38 176 ASP A N 1
ATOM 1412 C CA . ASP A 1 176 ? -0.544 -9.105 -6.108 1.00 96.38 176 ASP A CA 1
ATOM 1413 C C . ASP A 1 176 ? 0.924 -8.733 -6.413 1.00 96.38 176 ASP A C 1
ATOM 1415 O O . ASP A 1 176 ? 1.661 -9.535 -6.995 1.00 96.38 176 ASP A O 1
ATOM 1419 N N . CYS A 1 177 ? 1.366 -7.539 -5.994 1.00 95.12 177 CYS A N 1
ATOM 1420 C CA . CYS A 1 177 ? 2.755 -7.099 -6.143 1.00 95.12 177 CYS A CA 1
ATOM 1421 C C . CYS A 1 177 ? 3.731 -7.970 -5.341 1.00 95.12 177 CYS A C 1
ATOM 1423 O O . CYS A 1 177 ? 4.758 -8.368 -5.887 1.00 95.12 177 CYS A O 1
ATOM 1425 N N . ASP A 1 178 ? 3.405 -8.303 -4.091 1.00 93.69 178 ASP A N 1
ATOM 1426 C CA . ASP A 1 178 ? 4.256 -9.128 -3.224 1.00 93.69 178 ASP A CA 1
ATOM 1427 C C . ASP A 1 178 ? 4.516 -10.506 -3.836 1.00 93.69 178 ASP A C 1
ATOM 1429 O O . ASP A 1 178 ? 5.666 -10.936 -3.907 1.00 93.69 178 ASP A O 1
ATOM 1433 N N . ARG A 1 179 ? 3.487 -11.145 -4.407 1.00 94.12 179 ARG A N 1
ATOM 1434 C CA . ARG A 1 179 ? 3.644 -12.416 -5.133 1.00 94.12 179 ARG A CA 1
ATOM 1435 C C . ARG A 1 179 ? 4.562 -12.298 -6.349 1.00 94.12 179 ARG A C 1
ATOM 1437 O O . ARG A 1 179 ? 5.362 -13.193 -6.612 1.00 94.12 179 ARG A O 1
ATOM 1444 N N . LYS A 1 180 ? 4.468 -11.206 -7.116 1.00 94.38 180 LYS A N 1
ATOM 1445 C CA . LYS A 1 180 ? 5.362 -10.975 -8.268 1.00 94.38 180 LYS A CA 1
ATOM 1446 C C . LYS A 1 180 ? 6.808 -10.747 -7.827 1.00 94.38 180 LYS A C 1
ATOM 1448 O O . LYS A 1 180 ? 7.720 -11.255 -8.480 1.00 94.38 180 LYS A O 1
ATOM 1453 N N . LEU A 1 181 ? 7.009 -10.013 -6.733 1.00 91.69 181 LEU A N 1
ATOM 1454 C CA . LEU A 1 181 ? 8.326 -9.773 -6.143 1.00 91.69 181 LEU A CA 1
ATOM 1455 C C . LEU A 1 181 ? 8.959 -11.072 -5.636 1.00 91.69 181 LEU A C 1
ATOM 1457 O O . LEU A 1 181 ? 10.119 -11.334 -5.941 1.00 91.69 181 LEU A O 1
ATOM 1461 N N . GLU A 1 182 ? 8.197 -11.906 -4.930 1.00 90.31 182 GLU A N 1
ATOM 1462 C CA . GLU A 1 182 ? 8.664 -13.188 -4.397 1.00 90.31 182 GLU A CA 1
ATOM 1463 C C . GLU A 1 182 ? 9.150 -14.135 -5.504 1.00 90.31 182 GLU A C 1
ATOM 1465 O O . GLU A 1 182 ? 10.253 -14.681 -5.413 1.00 90.31 182 GLU A O 1
ATOM 1470 N N . VAL A 1 183 ? 8.378 -14.270 -6.591 1.00 90.50 183 VAL A N 1
ATOM 1471 C CA . VAL A 1 183 ? 8.758 -15.093 -7.753 1.00 90.50 183 VAL A CA 1
ATOM 1472 C C . VAL A 1 183 ? 10.048 -14.580 -8.395 1.00 90.50 183 VAL A C 1
ATOM 1474 O O . VAL A 1 183 ? 10.948 -15.364 -8.698 1.00 90.50 183 VAL A O 1
ATOM 1477 N N . LEU A 1 184 ? 10.162 -13.263 -8.589 1.00 89.31 184 LEU A N 1
ATOM 1478 C CA . LEU A 1 184 ? 11.328 -12.663 -9.233 1.00 89.31 184 LEU A CA 1
ATOM 1479 C C . LEU A 1 184 ? 12.595 -12.801 -8.382 1.00 89.31 184 LEU A C 1
ATOM 1481 O O . LEU A 1 184 ? 13.644 -13.173 -8.903 1.00 89.31 184 LEU A O 1
ATOM 1485 N N . ILE A 1 185 ? 12.511 -12.527 -7.078 1.00 86.94 185 ILE A N 1
ATOM 1486 C CA . ILE A 1 185 ? 13.670 -12.628 -6.182 1.00 86.94 185 ILE A CA 1
ATOM 1487 C C . ILE A 1 185 ? 14.098 -14.092 -6.033 1.00 86.94 185 ILE A C 1
ATOM 1489 O O . ILE A 1 185 ? 15.291 -14.385 -6.056 1.00 86.94 185 ILE A O 1
ATOM 1493 N N . SER A 1 186 ? 13.144 -15.024 -5.969 1.00 85.25 186 SER A N 1
ATOM 1494 C CA . SER A 1 186 ? 13.439 -16.462 -5.985 1.00 85.25 186 SER A CA 1
ATOM 1495 C C . SER A 1 186 ? 14.233 -16.874 -7.229 1.00 85.25 186 SER A C 1
ATOM 1497 O O . SER A 1 186 ? 15.240 -17.569 -7.111 1.00 85.25 186 SER A O 1
ATOM 1499 N N . ALA A 1 187 ? 13.838 -16.387 -8.410 1.00 85.38 187 ALA A N 1
ATOM 1500 C CA . ALA A 1 187 ? 14.552 -16.657 -9.658 1.00 85.38 187 ALA A CA 1
ATOM 1501 C C . ALA A 1 187 ? 15.972 -16.056 -9.679 1.00 85.38 187 ALA A C 1
ATOM 1503 O O . ALA A 1 187 ? 16.908 -16.696 -10.164 1.00 85.38 187 ALA A O 1
ATOM 1504 N N . LEU A 1 188 ? 16.152 -14.853 -9.121 1.00 82.06 188 LEU A N 1
ATOM 1505 C CA . LEU A 1 188 ? 17.465 -14.211 -8.977 1.00 82.06 188 LEU A CA 1
ATOM 1506 C C . LEU A 1 188 ? 18.387 -14.994 -8.029 1.00 82.06 188 LEU A C 1
ATOM 1508 O O . LEU A 1 188 ? 19.567 -15.174 -8.328 1.00 82.06 188 LEU A O 1
ATOM 1512 N N . ASN A 1 189 ? 17.848 -15.526 -6.928 1.00 74.62 189 ASN A N 1
ATOM 1513 C CA . ASN A 1 189 ? 18.596 -16.359 -5.982 1.00 74.62 189 ASN A CA 1
ATOM 1514 C C . ASN A 1 189 ? 19.124 -17.650 -6.613 1.00 74.62 189 ASN A C 1
ATOM 1516 O O . ASN A 1 189 ? 20.252 -18.050 -6.335 1.00 74.62 189 ASN A O 1
ATOM 1520 N N . THR A 1 190 ? 18.346 -18.294 -7.489 1.00 69.44 190 THR A N 1
ATOM 1521 C CA . THR A 1 190 ? 18.802 -19.502 -8.200 1.00 69.44 190 THR A CA 1
ATOM 1522 C C . THR A 1 190 ? 19.997 -19.213 -9.115 1.00 69.44 190 THR A C 1
ATOM 1524 O O . THR A 1 190 ? 20.864 -20.067 -9.278 1.00 69.44 190 THR A O 1
ATOM 1527 N N . LYS A 1 191 ? 20.078 -18.002 -9.683 1.00 65.62 191 LYS A N 1
ATOM 1528 C CA . LYS A 1 191 ? 21.187 -17.577 -10.554 1.00 65.62 191 LYS A CA 1
ATOM 1529 C C . LYS A 1 191 ? 22.431 -17.130 -9.780 1.00 65.62 191 LYS A C 1
ATOM 1531 O O . LYS A 1 191 ? 23.540 -17.279 -10.283 1.00 65.62 191 LYS A O 1
ATOM 1536 N N . GLY A 1 192 ? 22.252 -16.584 -8.578 1.00 60.12 192 GLY A N 1
ATOM 1537 C CA . GLY A 1 192 ? 23.308 -15.976 -7.762 1.00 60.12 192 GLY A CA 1
ATOM 1538 C C . GLY A 1 192 ? 23.814 -16.827 -6.597 1.00 60.12 192 GLY A C 1
ATOM 1539 O O . GLY A 1 192 ? 24.374 -16.250 -5.672 1.00 60.12 192 GLY A O 1
ATOM 1540 N N . ALA A 1 193 ? 23.598 -18.150 -6.617 1.00 52.12 193 ALA A N 1
ATOM 1541 C CA . ALA A 1 193 ? 23.728 -19.075 -5.484 1.00 52.12 193 ALA A CA 1
ATOM 1542 C C . ALA A 1 193 ? 24.984 -18.869 -4.608 1.00 52.12 193 ALA A C 1
ATOM 1544 O O . ALA A 1 193 ? 26.008 -19.537 -4.760 1.00 52.12 193 ALA A O 1
ATOM 1545 N N . ARG A 1 194 ? 24.877 -17.976 -3.622 1.00 56.44 194 ARG A N 1
ATOM 1546 C CA . ARG A 1 194 ? 25.726 -17.961 -2.433 1.00 56.44 194 ARG A CA 1
ATOM 1547 C C . ARG A 1 194 ? 24.972 -18.704 -1.334 1.00 56.44 194 ARG A C 1
ATOM 1549 O O . ARG A 1 194 ? 23.775 -18.465 -1.169 1.00 56.44 194 ARG A O 1
ATOM 1556 N N . PRO A 1 195 ? 25.626 -19.610 -0.589 1.00 57.06 195 PRO A N 1
ATOM 1557 C CA . PRO A 1 195 ? 24.970 -20.300 0.507 1.00 57.06 195 PRO A CA 1
ATOM 1558 C C . PRO A 1 195 ? 24.488 -19.260 1.517 1.00 57.06 195 PRO A C 1
ATOM 1560 O O . PRO A 1 195 ? 25.283 -18.500 2.073 1.00 57.06 195 PRO A O 1
ATOM 1563 N N . VAL A 1 196 ? 23.174 -19.214 1.731 1.00 57.34 196 VAL A N 1
ATOM 1564 C CA . VAL A 1 196 ? 22.570 -18.409 2.790 1.00 57.34 196 VAL A CA 1
ATOM 1565 C C . VAL A 1 196 ? 22.970 -19.074 4.106 1.00 57.34 196 VAL A C 1
ATOM 1567 O O . VAL A 1 196 ? 22.354 -20.043 4.541 1.00 57.34 196 VAL A O 1
ATOM 1570 N N . GLY A 1 197 ? 24.083 -18.630 4.692 1.00 60.59 197 GLY A N 1
ATOM 1571 C CA . GLY A 1 197 ? 24.469 -19.024 6.045 1.00 60.59 197 GLY A CA 1
ATOM 1572 C C . GLY A 1 197 ? 23.449 -18.527 7.077 1.00 60.59 197 GLY A C 1
ATOM 1573 O O . GLY A 1 197 ? 22.474 -17.856 6.740 1.00 60.59 197 GLY A O 1
ATOM 1574 N N . ASN A 1 198 ? 23.682 -18.815 8.360 1.00 60.16 198 ASN A N 1
ATOM 1575 C CA . ASN A 1 198 ? 22.840 -18.284 9.434 1.00 60.16 198 ASN A CA 1
ATOM 1576 C C . ASN A 1 198 ? 22.894 -16.748 9.446 1.00 60.16 198 ASN A C 1
ATOM 1578 O O . ASN A 1 198 ? 23.868 -16.156 9.916 1.00 60.16 198 ASN A O 1
ATOM 1582 N N . LEU A 1 199 ? 21.836 -16.105 8.949 1.00 66.50 199 LEU A N 1
ATOM 1583 C CA . LEU A 1 199 ? 21.685 -14.656 9.005 1.00 66.50 199 LEU A CA 1
ATOM 1584 C C . LEU A 1 199 ? 21.632 -14.200 10.462 1.00 66.50 199 LEU A C 1
ATOM 1586 O O . LEU A 1 199 ? 20.893 -14.753 11.280 1.00 66.50 199 LEU A O 1
ATOM 1590 N N . ALA A 1 200 ? 22.401 -13.160 10.792 1.00 69.00 200 ALA A N 1
ATOM 1591 C CA . ALA A 1 200 ? 22.332 -12.530 12.106 1.00 69.00 200 ALA A CA 1
ATOM 1592 C C . ALA A 1 200 ? 20.893 -12.072 12.399 1.00 69.00 200 ALA A C 1
ATOM 1594 O O . ALA A 1 200 ? 20.115 -11.810 11.479 1.00 69.00 200 ALA A O 1
ATOM 1595 N N . LYS A 1 201 ? 20.506 -11.940 13.672 1.00 68.38 201 LYS A N 1
ATOM 1596 C CA . LYS A 1 201 ? 19.165 -11.432 14.008 1.00 68.38 201 LYS A CA 1
ATOM 1597 C C . LYS A 1 201 ? 18.952 -10.036 13.393 1.00 68.38 201 LYS A C 1
ATOM 1599 O O . LYS A 1 201 ? 19.895 -9.240 13.411 1.00 68.38 201 LYS A O 1
ATOM 1604 N N . PRO A 1 202 ? 17.750 -9.724 12.869 1.00 67.81 202 PRO A N 1
ATOM 1605 C CA . PRO A 1 202 ? 17.465 -8.405 12.317 1.00 67.81 202 PRO A CA 1
ATOM 1606 C C . PRO A 1 202 ? 17.789 -7.323 13.350 1.00 67.81 202 PRO A C 1
ATOM 1608 O O . PRO A 1 202 ? 17.375 -7.421 14.505 1.00 67.81 202 PRO A O 1
ATOM 1611 N N . ARG A 1 203 ? 18.514 -6.274 12.944 1.00 69.19 203 ARG A N 1
ATOM 1612 C CA . ARG A 1 203 ? 18.862 -5.145 13.830 1.00 69.19 203 ARG A CA 1
ATOM 1613 C C . ARG A 1 203 ? 17.695 -4.182 14.086 1.00 69.19 203 ARG A C 1
ATOM 1615 O O . ARG A 1 203 ? 17.846 -3.218 14.835 1.00 69.19 203 ARG A O 1
ATOM 1622 N N . VAL A 1 204 ? 16.534 -4.425 13.480 1.00 66.12 204 VAL A N 1
ATOM 1623 C CA . VAL A 1 204 ? 15.361 -3.555 13.595 1.00 66.12 204 VAL A CA 1
ATOM 1624 C C . VAL A 1 204 ? 14.587 -3.895 14.872 1.00 66.12 204 VAL A C 1
ATOM 1626 O O . VAL A 1 204 ? 14.082 -5.004 15.025 1.00 66.12 204 VAL A O 1
ATOM 1629 N N . LYS A 1 205 ? 14.489 -2.927 15.793 1.00 59.06 205 LYS A N 1
ATOM 1630 C CA . LYS A 1 205 ? 13.771 -3.073 17.076 1.00 59.06 205 LYS A CA 1
ATOM 1631 C C . LYS A 1 205 ? 12.247 -2.947 16.946 1.00 59.06 205 LYS A C 1
ATOM 1633 O O . LYS A 1 205 ? 11.530 -3.370 17.847 1.00 59.06 205 LYS A O 1
ATOM 1638 N N . THR A 1 206 ? 11.758 -2.385 15.841 1.00 59.53 206 THR A N 1
ATOM 1639 C CA . THR A 1 206 ? 10.340 -2.061 15.629 1.00 59.53 206 THR A CA 1
ATOM 1640 C C . THR A 1 206 ? 9.818 -2.762 14.381 1.00 59.53 206 THR A C 1
ATOM 1642 O O . THR A 1 206 ? 10.455 -2.718 13.330 1.00 59.53 206 THR A O 1
ATOM 1645 N N . LYS A 1 207 ? 8.647 -3.399 14.467 1.00 64.31 207 LYS A N 1
ATOM 1646 C CA . LYS A 1 207 ? 7.990 -3.997 13.299 1.00 64.31 207 LYS A CA 1
ATOM 1647 C C . LYS A 1 207 ? 7.642 -2.878 12.309 1.00 64.31 207 LYS A C 1
ATOM 1649 O O . LYS A 1 207 ? 6.844 -2.007 12.642 1.00 64.31 207 LYS A O 1
ATOM 1654 N N . GLN A 1 208 ? 8.264 -2.870 11.128 1.00 66.94 208 GLN A N 1
ATOM 1655 C CA . GLN A 1 208 ? 7.908 -1.912 10.079 1.00 66.94 208 GLN A CA 1
ATOM 1656 C C . GLN A 1 208 ? 6.471 -2.183 9.600 1.00 66.94 208 GLN A C 1
ATOM 1658 O O . GLN A 1 208 ? 6.017 -3.329 9.554 1.00 66.94 208 GLN A O 1
ATOM 1663 N N . VAL A 1 209 ? 5.740 -1.117 9.285 1.00 68.88 209 VAL A N 1
ATOM 1664 C CA . VAL A 1 209 ? 4.375 -1.195 8.748 1.00 68.88 209 VAL A CA 1
ATOM 1665 C C . VAL A 1 209 ? 4.463 -1.421 7.236 1.00 68.88 209 VAL A C 1
ATOM 1667 O O . VAL A 1 209 ? 5.386 -0.922 6.595 1.00 68.88 209 VAL A O 1
ATOM 1670 N N . ASN A 1 210 ? 3.524 -2.177 6.660 1.00 77.69 210 ASN A N 1
ATOM 1671 C CA . ASN A 1 210 ? 3.463 -2.476 5.220 1.00 77.69 210 ASN A CA 1
ATOM 1672 C C . ASN A 1 210 ? 4.684 -3.229 4.647 1.00 77.69 210 ASN A C 1
ATOM 1674 O O . ASN A 1 210 ? 4.979 -3.097 3.456 1.00 77.69 210 ASN A O 1
ATOM 1678 N N . ILE A 1 211 ? 5.380 -4.045 5.449 1.00 79.81 211 ILE A N 1
ATOM 1679 C CA . ILE A 1 211 ? 6.419 -4.967 4.944 1.00 79.81 211 ILE A CA 1
ATOM 1680 C C . ILE A 1 211 ? 5.769 -5.959 3.963 1.00 79.81 211 ILE A C 1
ATOM 1682 O O . ILE A 1 211 ? 4.633 -6.373 4.214 1.00 79.81 211 ILE A O 1
ATOM 1686 N N . PRO A 1 212 ? 6.438 -6.335 2.856 1.00 81.06 212 PRO A N 1
ATOM 1687 C CA . PRO A 1 212 ? 5.971 -7.426 2.008 1.00 81.06 212 PRO A CA 1
ATOM 1688 C C . PRO A 1 212 ? 5.693 -8.705 2.800 1.00 81.06 212 PRO A C 1
ATOM 1690 O O . PRO A 1 212 ? 6.330 -8.970 3.818 1.00 81.06 212 PRO A O 1
ATOM 1693 N N . THR A 1 213 ? 4.739 -9.508 2.336 1.00 81.56 213 THR A N 1
ATOM 1694 C CA . THR A 1 213 ? 4.301 -10.707 3.074 1.00 81.56 213 THR A CA 1
ATOM 1695 C C . THR A 1 213 ? 5.307 -11.856 3.091 1.00 81.56 213 THR A C 1
ATOM 1697 O O . THR A 1 213 ? 5.145 -12.785 3.879 1.00 81.56 213 THR A O 1
ATOM 1700 N N . PHE A 1 214 ? 6.324 -11.813 2.233 1.00 76.88 214 PHE A N 1
ATOM 1701 C CA . PHE A 1 214 ? 7.370 -12.830 2.133 1.00 76.88 214 PHE A CA 1
ATOM 1702 C C . PHE A 1 214 ? 8.661 -12.375 2.833 1.00 76.88 214 PHE A C 1
ATOM 1704 O O . PHE A 1 214 ? 8.837 -11.193 3.137 1.00 76.88 214 PHE A O 1
ATOM 1711 N N . ASP A 1 215 ? 9.587 -13.303 3.090 1.00 77.56 215 ASP A N 1
ATOM 1712 C CA . ASP A 1 215 ? 10.862 -12.996 3.751 1.00 77.56 215 ASP A CA 1
ATOM 1713 C C . ASP A 1 215 ? 11.835 -12.272 2.805 1.00 77.56 215 ASP A C 1
ATOM 1715 O O . ASP A 1 215 ? 12.756 -12.855 2.230 1.00 77.56 215 ASP A O 1
ATOM 1719 N N . VAL A 1 216 ? 11.618 -10.964 2.653 1.00 78.00 216 VAL A N 1
ATOM 1720 C CA . VAL A 1 216 ? 12.427 -10.077 1.807 1.00 78.00 216 VAL A CA 1
ATOM 1721 C C . VAL A 1 216 ? 13.900 -10.115 2.196 1.00 78.00 216 VAL A C 1
ATOM 1723 O O . VAL A 1 216 ? 14.760 -10.049 1.324 1.00 78.00 216 VAL A O 1
ATOM 1726 N N . ARG A 1 217 ? 14.210 -10.208 3.492 1.00 75.88 217 ARG A N 1
ATOM 1727 C CA . ARG A 1 217 ? 15.584 -10.109 3.991 1.00 75.88 217 ARG A CA 1
ATOM 1728 C C . ARG A 1 217 ? 16.401 -11.318 3.565 1.00 75.88 217 ARG A C 1
ATOM 1730 O O . ARG A 1 217 ? 17.457 -11.159 2.959 1.00 75.88 217 ARG A O 1
ATOM 1737 N N . THR A 1 218 ? 15.888 -12.514 3.834 1.00 72.88 218 THR A N 1
ATOM 1738 C CA . THR A 1 218 ? 16.536 -13.756 3.402 1.00 72.88 218 THR A CA 1
ATOM 1739 C C . THR A 1 218 ? 16.617 -13.816 1.881 1.00 72.88 218 THR A C 1
ATOM 1741 O O . THR A 1 218 ? 17.659 -14.162 1.322 1.00 72.88 218 THR A O 1
ATOM 1744 N N . ALA A 1 219 ? 15.544 -13.400 1.204 1.00 73.25 219 ALA A N 1
ATOM 1745 C CA . ALA A 1 219 ? 15.479 -13.410 -0.245 1.00 73.25 219 ALA A CA 1
ATOM 1746 C C . ALA A 1 219 ? 16.485 -12.433 -0.890 1.00 73.25 219 ALA A C 1
ATOM 1748 O O . ALA A 1 219 ? 17.115 -12.798 -1.875 1.00 73.25 219 ALA A O 1
ATOM 1749 N N . LEU A 1 220 ? 16.694 -11.230 -0.344 1.00 73.88 220 LEU A N 1
ATOM 1750 C CA . LEU A 1 220 ? 17.678 -10.267 -0.858 1.00 73.88 220 LEU A CA 1
ATOM 1751 C C . LEU A 1 220 ?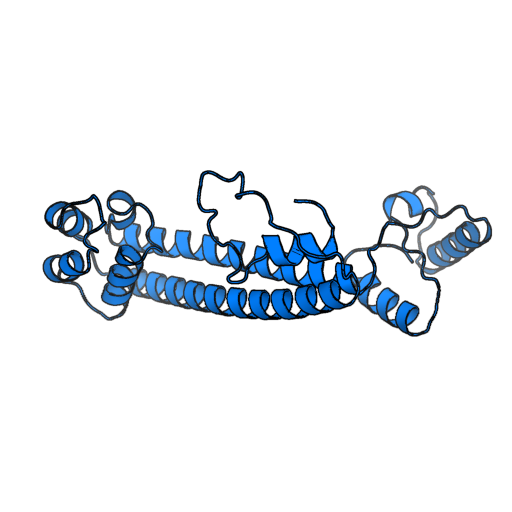 19.118 -10.626 -0.492 1.00 73.88 220 LEU A C 1
ATOM 1753 O O . LEU A 1 220 ? 20.018 -10.375 -1.294 1.00 73.88 220 LEU A O 1
ATOM 1757 N N . TYR A 1 221 ? 19.349 -11.231 0.675 1.00 70.94 221 TYR A N 1
ATOM 1758 C CA . TYR A 1 221 ? 20.689 -11.668 1.060 1.00 70.94 221 TYR A CA 1
ATOM 1759 C C . TYR A 1 221 ? 21.249 -12.709 0.088 1.00 70.94 221 TYR A C 1
ATOM 1761 O O . TYR A 1 221 ? 22.421 -12.634 -0.276 1.00 70.94 221 TYR A O 1
ATOM 1769 N N . GLY A 1 222 ? 20.420 -13.645 -0.383 1.00 67.62 222 GLY A N 1
ATOM 1770 C CA . GLY A 1 222 ? 20.844 -14.611 -1.399 1.00 67.62 222 GLY A CA 1
ATOM 1771 C C . GLY A 1 222 ? 21.272 -13.954 -2.723 1.00 67.62 222 GLY A C 1
ATOM 1772 O O . GLY A 1 222 ? 22.174 -14.462 -3.385 1.00 67.62 222 GLY A O 1
ATOM 1773 N N . VAL A 1 223 ? 20.698 -12.792 -3.069 1.00 69.06 223 VAL A N 1
ATOM 1774 C CA . VAL A 1 223 ? 21.013 -12.048 -4.301 1.00 69.06 223 VAL A CA 1
ATOM 1775 C C . VAL A 1 223 ? 22.241 -11.148 -4.127 1.00 69.06 223 VAL A C 1
ATOM 1777 O O . VAL A 1 223 ? 23.095 -11.085 -5.008 1.00 69.06 223 VAL A O 1
ATOM 1780 N N . LEU A 1 224 ? 22.333 -10.419 -3.011 1.00 71.12 224 LEU A N 1
ATOM 1781 C CA . LEU A 1 224 ? 23.331 -9.358 -2.813 1.00 71.12 224 LEU A CA 1
ATOM 1782 C C . LEU A 1 224 ? 24.546 -9.814 -1.986 1.00 71.12 224 LEU A C 1
ATOM 1784 O O . LEU A 1 224 ? 25.633 -9.247 -2.110 1.00 71.12 224 LEU A O 1
ATOM 1788 N N . GLY A 1 225 ? 24.388 -10.839 -1.144 1.00 63.00 225 GLY A N 1
ATOM 1789 C CA . GLY A 1 225 ? 25.403 -11.316 -0.198 1.00 63.00 225 GLY A CA 1
ATOM 1790 C C . GLY A 1 225 ? 25.733 -10.337 0.933 1.00 63.00 225 GLY A C 1
ATOM 1791 O O . GLY A 1 225 ? 26.758 -10.501 1.593 1.00 63.00 225 GLY A O 1
ATOM 1792 N N . VAL A 1 226 ? 24.899 -9.316 1.136 1.00 63.72 226 VAL A N 1
ATOM 1793 C CA . VAL A 1 226 ? 25.005 -8.317 2.207 1.00 63.72 226 VAL A CA 1
ATOM 1794 C C . VAL A 1 226 ? 23.649 -8.170 2.900 1.00 63.72 226 VAL A C 1
ATOM 1796 O O . VAL A 1 226 ? 22.615 -8.347 2.256 1.00 63.72 226 VAL A O 1
ATOM 1799 N N . ASP A 1 227 ? 23.680 -7.912 4.210 1.00 54.31 227 ASP A N 1
ATOM 1800 C CA . ASP A 1 227 ? 22.503 -7.694 5.073 1.00 54.31 227 ASP A CA 1
ATOM 1801 C C . ASP A 1 227 ? 22.072 -6.221 5.086 1.00 54.31 227 ASP A C 1
ATOM 1803 O O . ASP A 1 227 ? 22.975 -5.352 5.154 1.00 54.31 227 ASP A O 1
#

pLDDT: mean 86.4, std 11.48, range [52.12, 98.5]

InterPro domains:
  IPR002525 Transposase IS110-like, N-terminal [PF01548] (1-96)
  IPR047650 Transposase IS110-like [PTHR33055] (1-188)

Sequence (227 aa):
MESTGVYWIPVYEILEQRGFEVILVNARYAKIVPGRKTDLSDAAWLRQLHSYGLLRGSFRPDAEIATLRAYLRQRERLVEYAAAHIQHMQKALMEMNLQLHHVVSDITGATGMRIIRAIVAGERNPDLLATYRDVRCHSSIETIRAALVGNDRHEHVFALAQSLELYDVYQAKMLDCDRKLEVLISALNTKGARPVGNLAKPRVKTKQVNIPTFDVRTALYGVLGVD

Organism: NCBI:txid1325090